Protein AF-X1VCY3-F1 (afdb_monomer)

Structure (mmCIF, N/CA/C/O backbone):
data_AF-X1VCY3-F1
#
_entry.id   AF-X1VCY3-F1
#
loop_
_atom_site.group_PDB
_atom_site.id
_atom_site.type_symbol
_atom_site.label_atom_id
_atom_site.label_alt_id
_atom_site.label_comp_id
_atom_site.label_asym_id
_atom_site.label_entity_id
_atom_site.label_seq_id
_atom_site.pdbx_PDB_ins_code
_atom_site.Cartn_x
_atom_site.Cartn_y
_atom_site.Cartn_z
_atom_site.occupancy
_atom_site.B_iso_or_equiv
_atom_site.auth_seq_id
_atom_site.auth_comp_id
_atom_site.auth_asym_id
_atom_site.auth_atom_id
_atom_site.pdbx_PDB_model_num
ATOM 1 N N . GLU A 1 1 ? -27.410 -11.759 12.816 1.00 38.94 1 GLU A N 1
ATOM 2 C CA . GLU A 1 1 ? -26.358 -10.742 13.054 1.00 38.94 1 GLU A CA 1
ATOM 3 C C . GLU A 1 1 ? -26.850 -9.292 13.027 1.00 38.94 1 GLU A C 1
ATOM 5 O O . GLU A 1 1 ? -26.491 -8.565 13.941 1.00 38.94 1 GLU A O 1
ATOM 10 N N . ASN A 1 2 ? -27.723 -8.857 12.106 1.00 34.09 2 ASN A N 1
ATOM 11 C CA . ASN A 1 2 ? -28.183 -7.450 12.060 1.00 34.09 2 ASN A CA 1
ATOM 12 C C . ASN A 1 2 ? -28.951 -6.956 13.309 1.00 34.09 2 ASN A C 1
ATOM 14 O O . ASN A 1 2 ? -28.833 -5.790 13.670 1.00 34.09 2 ASN A O 1
ATOM 18 N N . ALA A 1 3 ? -29.671 -7.831 14.021 1.00 38.38 3 ALA A N 1
ATOM 19 C CA . ALA A 1 3 ? -30.377 -7.467 15.261 1.00 38.38 3 ALA A CA 1
ATOM 20 C C . ALA A 1 3 ? -29.447 -7.288 16.481 1.00 38.38 3 ALA A C 1
ATOM 22 O O . ALA A 1 3 ? -29.787 -6.585 17.429 1.00 38.38 3 ALA A O 1
ATOM 23 N N . LEU A 1 4 ? -28.254 -7.894 16.449 1.00 43.28 4 LEU A N 1
ATOM 24 C CA . LEU A 1 4 ? -27.256 -7.768 17.516 1.00 43.28 4 LEU A CA 1
ATOM 25 C C . LEU A 1 4 ? -26.573 -6.390 17.465 1.00 43.28 4 LEU A C 1
ATOM 27 O O . LEU A 1 4 ? -26.149 -5.873 18.492 1.00 43.28 4 LEU A O 1
ATOM 31 N N . PHE A 1 5 ? -26.553 -5.760 16.284 1.00 52.84 5 PHE A N 1
ATOM 32 C CA . PHE A 1 5 ? -26.040 -4.405 16.075 1.00 52.84 5 PHE A CA 1
ATOM 33 C C . PHE A 1 5 ? -27.114 -3.314 16.126 1.00 52.84 5 PHE A C 1
ATOM 35 O O . PHE A 1 5 ? -26.772 -2.167 16.386 1.00 52.84 5 PHE A O 1
ATOM 42 N N . SER A 1 6 ? -28.396 -3.631 15.904 1.00 54.81 6 SER A N 1
ATOM 43 C CA . SER A 1 6 ? -29.435 -2.595 15.841 1.00 54.81 6 SER A CA 1
ATOM 44 C C . SER A 1 6 ? -29.875 -2.060 17.204 1.00 54.81 6 SER A C 1
ATOM 46 O O . SER A 1 6 ? -30.436 -0.978 17.235 1.00 54.81 6 SER A O 1
ATOM 48 N N . ASN A 1 7 ? -29.662 -2.801 18.301 1.00 49.56 7 ASN A N 1
ATOM 49 C CA . ASN A 1 7 ? -29.983 -2.347 19.668 1.00 49.56 7 ASN A CA 1
ATOM 50 C C . ASN A 1 7 ? -29.127 -3.003 20.771 1.00 49.56 7 ASN A C 1
ATOM 52 O O . ASN A 1 7 ? -29.461 -2.885 21.946 1.00 49.56 7 ASN A O 1
ATOM 56 N N . MET A 1 8 ? -28.081 -3.763 20.412 1.00 51.78 8 MET A N 1
ATOM 57 C CA . MET A 1 8 ? -27.130 -4.439 21.317 1.00 51.78 8 MET A CA 1
ATOM 58 C C . MET A 1 8 ? -27.725 -5.187 22.532 1.00 51.78 8 MET A C 1
ATOM 60 O O . MET A 1 8 ? -26.991 -5.507 23.460 1.00 51.78 8 MET A O 1
ATOM 64 N N . ALA A 1 9 ? -29.040 -5.454 22.551 1.00 49.53 9 ALA A N 1
ATOM 65 C CA . ALA A 1 9 ? -29.817 -5.906 23.711 1.00 49.53 9 ALA A CA 1
ATOM 66 C C . ALA A 1 9 ? -29.405 -5.245 25.048 1.00 49.53 9 ALA A C 1
ATOM 68 O O . ALA A 1 9 ? -29.579 -5.837 26.115 1.00 49.53 9 ALA A O 1
ATOM 69 N N . ARG A 1 10 ? -28.837 -4.036 24.995 1.00 54.12 10 ARG A N 1
ATOM 70 C CA . ARG A 1 10 ? -28.288 -3.328 26.143 1.00 54.12 10 ARG A CA 1
ATOM 71 C C . ARG A 1 10 ? -28.984 -1.985 26.253 1.00 54.12 10 ARG A C 1
ATOM 73 O O . ARG A 1 10 ? -29.105 -1.290 25.249 1.00 54.12 10 ARG A O 1
ATOM 80 N N . PRO A 1 11 ? -29.465 -1.623 27.448 1.00 59.66 11 PRO A N 1
ATOM 81 C CA . PRO A 1 11 ? -29.908 -0.262 27.670 1.00 59.66 11 PRO A CA 1
ATOM 82 C C . PRO A 1 11 ? -28.707 0.677 27.475 1.00 59.66 11 PRO A C 1
ATOM 84 O O . PRO A 1 11 ? -27.659 0.454 28.072 1.00 59.66 11 PRO A O 1
ATOM 87 N N . ASP A 1 12 ? -28.855 1.724 26.661 1.00 61.62 12 ASP A N 1
ATOM 88 C CA . ASP A 1 12 ? -27.829 2.775 26.500 1.00 61.62 12 ASP A CA 1
ATOM 89 C C . ASP A 1 12 ? -27.624 3.589 27.796 1.00 61.62 12 ASP A C 1
ATOM 91 O O . ASP A 1 12 ? -26.634 4.300 27.980 1.00 61.62 12 ASP A O 1
ATOM 95 N N . GLY A 1 13 ? -28.554 3.456 28.740 1.00 70.88 13 GLY A N 1
ATOM 96 C CA . GLY A 1 13 ? -28.443 3.985 30.085 1.00 70.88 13 GLY A CA 1
ATOM 97 C C . GLY A 1 13 ? -29.520 3.431 31.002 1.00 70.88 13 GLY A C 1
ATOM 98 O O . GLY A 1 13 ? -30.553 2.925 30.558 1.00 70.88 13 GLY A O 1
ATOM 99 N N . VAL A 1 14 ? -29.259 3.517 32.300 1.00 76.19 14 VAL A N 1
ATOM 100 C CA . VAL A 1 14 ? -30.174 3.069 33.350 1.00 76.19 14 VAL A CA 1
ATOM 101 C C . VAL A 1 14 ? -30.753 4.289 34.049 1.00 76.19 14 VAL A C 1
ATOM 103 O O . VAL A 1 14 ? -30.035 5.246 34.344 1.00 76.19 14 VAL A O 1
ATOM 106 N N . LEU A 1 15 ? -32.059 4.246 34.304 1.00 79.06 15 LEU A N 1
ATOM 107 C CA . LEU A 1 15 ? -32.726 5.176 35.203 1.00 79.06 15 LEU A CA 1
ATOM 108 C C . LEU A 1 15 ? -32.724 4.577 36.604 1.00 79.06 15 LEU A C 1
ATOM 110 O O . LEU A 1 15 ? -33.308 3.519 36.826 1.00 79.06 15 LEU A O 1
ATOM 114 N N . GLU A 1 16 ? -32.054 5.252 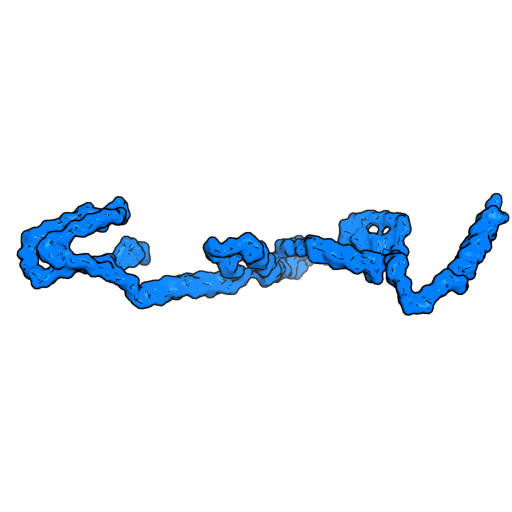37.526 1.00 79.94 16 GLU A N 1
ATOM 115 C CA . GLU A 1 16 ? -31.955 4.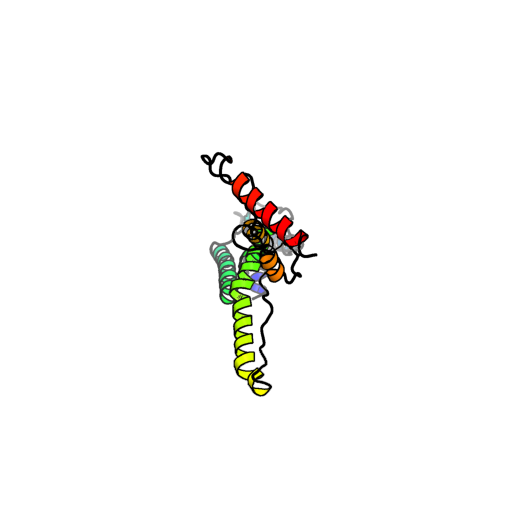854 38.927 1.00 79.94 16 GLU A CA 1
ATOM 116 C C . GLU A 1 16 ? -32.758 5.825 39.793 1.00 79.94 16 GLU A C 1
ATOM 118 O O . GLU A 1 16 ? -32.739 7.033 39.553 1.00 79.94 16 GLU A O 1
ATOM 123 N N . THR A 1 17 ? -33.471 5.299 40.784 1.00 82.12 17 THR A N 1
ATOM 124 C CA . THR A 1 17 ? -34.138 6.083 41.828 1.00 82.12 17 THR A CA 1
ATOM 125 C C . THR A 1 17 ? -33.939 5.396 43.171 1.00 82.12 17 THR A C 1
ATOM 127 O O . THR A 1 17 ? -33.919 4.166 43.242 1.00 82.12 17 THR A O 1
ATOM 130 N N . ASP A 1 18 ? -33.782 6.203 44.215 1.00 76.38 18 ASP A N 1
ATOM 131 C CA . ASP A 1 18 ? -33.620 5.749 45.594 1.00 76.38 18 ASP A CA 1
ATOM 132 C C . ASP A 1 18 ? -34.992 5.455 46.261 1.00 76.38 18 ASP A C 1
ATOM 134 O O . ASP A 1 18 ? -35.052 4.815 47.309 1.00 76.38 18 ASP A O 1
ATOM 138 N N . GLU A 1 19 ? -36.108 5.881 45.646 1.00 77.50 19 GLU A N 1
ATOM 139 C CA . GLU A 1 19 ? -37.482 5.689 46.141 1.00 77.50 19 GLU A CA 1
ATOM 140 C C . GLU A 1 19 ? -38.217 4.545 45.417 1.00 77.50 19 GLU A C 1
ATOM 142 O O . GLU A 1 19 ? -38.082 4.359 44.205 1.00 77.50 19 GLU A O 1
ATOM 147 N N . SER A 1 20 ? -39.064 3.787 46.132 1.00 73.62 20 SER A N 1
ATOM 148 C CA . SER A 1 20 ? -39.874 2.742 45.491 1.00 73.62 20 SER A CA 1
ATOM 149 C C . SER A 1 20 ? -41.002 3.360 44.661 1.00 73.62 20 SER A C 1
ATOM 151 O O . SER A 1 20 ? -41.928 3.967 45.202 1.00 73.62 20 SER A O 1
ATOM 153 N N . LEU A 1 21 ? -40.961 3.159 43.348 1.00 76.88 21 LEU A N 1
ATOM 154 C CA . LEU A 1 21 ? -42.055 3.524 42.450 1.00 76.88 21 LEU A CA 1
ATOM 155 C C . LEU A 1 21 ? -43.200 2.513 42.570 1.00 76.88 21 LEU A C 1
ATOM 157 O O . LEU A 1 21 ? -42.983 1.306 42.476 1.00 76.88 21 LEU A O 1
ATOM 161 N N . GLY A 1 22 ? -44.434 3.001 42.706 1.00 81.12 22 GLY A N 1
ATOM 162 C CA . GLY A 1 22 ? -45.619 2.154 42.557 1.00 81.12 22 GLY A CA 1
ATOM 163 C C . GLY A 1 22 ? -45.801 1.681 41.107 1.00 81.12 22 GLY A C 1
ATOM 164 O O . GLY A 1 22 ? -45.387 2.359 40.164 1.00 81.12 22 GLY A O 1
ATOM 165 N N . ASP A 1 23 ? -46.485 0.552 40.902 1.00 79.88 23 ASP A N 1
ATOM 166 C CA . ASP A 1 23 ? -46.678 -0.064 39.573 1.00 79.88 23 ASP A CA 1
ATOM 167 C C . ASP A 1 23 ? -47.283 0.881 38.520 1.00 79.88 23 ASP A C 1
ATOM 169 O O . ASP A 1 23 ? -46.978 0.793 37.324 1.00 79.88 23 ASP A O 1
ATOM 173 N N . VAL A 1 24 ? -48.156 1.793 38.953 1.00 82.81 24 VAL A N 1
ATOM 174 C CA . VAL A 1 24 ? -48.804 2.784 38.081 1.00 82.81 24 VAL A CA 1
ATOM 175 C C . VAL A 1 24 ? -47.796 3.834 37.608 1.00 82.81 24 VAL A C 1
ATOM 177 O O . VAL A 1 24 ? -47.747 4.154 36.419 1.00 82.81 24 VAL A O 1
ATOM 180 N N . GLU A 1 25 ? -46.954 4.329 38.516 1.00 80.38 25 GLU A N 1
ATOM 181 C CA . GLU A 1 25 ? -45.934 5.336 38.217 1.00 80.38 25 GLU A CA 1
ATOM 182 C C . GLU A 1 25 ? -44.829 4.752 37.335 1.00 80.38 25 GLU A C 1
ATOM 184 O O . GLU A 1 25 ? -44.461 5.361 36.331 1.00 80.38 25 GLU A O 1
ATOM 189 N N . PHE A 1 26 ? -44.386 3.524 37.619 1.00 81.69 26 PHE A N 1
ATOM 190 C CA . PHE A 1 26 ? -43.402 2.822 36.795 1.00 81.69 26 PHE A CA 1
ATOM 191 C C . PHE A 1 26 ? -43.878 2.647 35.345 1.00 81.69 26 PHE A C 1
ATOM 193 O O . PHE A 1 26 ? -43.145 2.930 34.392 1.00 81.69 26 PHE A O 1
ATOM 200 N N . LYS A 1 27 ? -45.136 2.224 35.147 1.00 84.19 27 LYS A N 1
ATOM 201 C CA . LYS A 1 27 ? -45.718 2.070 33.803 1.00 84.19 27 LYS A CA 1
ATOM 202 C C . LYS A 1 27 ? -45.865 3.405 33.073 1.00 84.19 27 LYS A C 1
ATOM 204 O O . LYS A 1 27 ? -45.706 3.421 31.849 1.00 84.19 27 LYS A O 1
ATOM 209 N N . ARG A 1 28 ? -46.159 4.500 33.786 1.00 83.12 28 ARG A N 1
ATOM 210 C CA . ARG A 1 28 ? -46.215 5.854 33.212 1.00 83.12 28 ARG A CA 1
ATOM 211 C C . ARG A 1 28 ? -44.835 6.293 32.730 1.00 83.12 28 ARG A C 1
ATOM 213 O O . ARG A 1 28 ? -44.680 6.560 31.540 1.00 83.12 28 ARG A O 1
ATOM 220 N N . VAL A 1 29 ? -43.835 6.245 33.610 1.00 82.38 29 VAL A N 1
ATOM 221 C CA . VAL A 1 29 ? -42.452 6.648 33.305 1.00 82.38 29 VAL A CA 1
ATOM 222 C C . VAL A 1 29 ? -41.885 5.824 32.150 1.00 82.38 29 VAL A C 1
ATOM 224 O O . VAL A 1 29 ? -41.346 6.381 31.199 1.00 82.38 29 VAL A O 1
ATOM 227 N N . LYS A 1 30 ? -42.082 4.499 32.149 1.00 82.88 30 LYS A N 1
ATOM 228 C CA . LYS A 1 30 ? -41.637 3.629 31.048 1.00 82.88 30 LYS A CA 1
ATOM 229 C C . LYS A 1 30 ? -42.288 3.990 29.708 1.00 82.88 30 LYS A C 1
ATOM 231 O O . LYS A 1 30 ? -41.634 3.927 28.666 1.00 82.88 30 LYS A O 1
ATOM 236 N N . ARG A 1 31 ? -43.578 4.340 29.711 1.00 83.38 31 ARG A N 1
ATOM 237 C CA . ARG A 1 31 ? -44.313 4.720 28.496 1.00 83.38 31 ARG A CA 1
ATOM 238 C C . ARG A 1 31 ? -43.823 6.056 27.951 1.00 83.38 31 ARG A C 1
ATOM 240 O O . ARG A 1 31 ? -43.521 6.133 26.764 1.00 83.38 31 ARG A O 1
ATOM 247 N N . GLU A 1 32 ? -43.714 7.063 28.812 1.00 81.12 32 GLU A N 1
ATOM 248 C CA . GLU A 1 32 ? -43.197 8.388 28.458 1.00 81.12 32 GLU A CA 1
ATOM 249 C C . GLU A 1 32 ? -41.758 8.285 27.937 1.00 81.12 32 GLU A C 1
ATOM 251 O O . GLU A 1 32 ? -41.445 8.811 26.868 1.00 81.12 32 GLU A O 1
ATOM 256 N N . TRP A 1 33 ? -40.911 7.501 28.610 1.00 79.25 33 TRP A N 1
ATOM 257 C CA . TRP A 1 33 ? -39.530 7.266 28.197 1.00 79.25 33 TRP A CA 1
ATOM 258 C C . TRP A 1 33 ? -39.435 6.637 26.805 1.00 79.25 33 TRP A C 1
ATOM 260 O O . TRP A 1 33 ? -38.756 7.162 25.924 1.00 79.25 33 TRP A O 1
ATOM 270 N N . ASN A 1 34 ? -40.171 5.552 26.554 1.00 78.88 34 ASN A N 1
ATOM 271 C CA . ASN A 1 34 ? -40.171 4.897 25.245 1.00 78.88 34 ASN A CA 1
ATOM 272 C C . ASN A 1 34 ? -40.770 5.786 24.147 1.00 78.88 34 ASN A C 1
ATOM 274 O O . ASN A 1 34 ? -40.302 5.763 23.008 1.00 78.88 34 ASN A O 1
ATOM 278 N N . GLN A 1 35 ? -41.782 6.595 24.472 1.00 78.31 35 GLN A N 1
ATOM 279 C CA . GLN A 1 35 ? -42.389 7.519 23.520 1.00 78.31 35 GLN A CA 1
ATOM 280 C C . GLN A 1 35 ? -41.427 8.644 23.134 1.00 78.31 35 GLN A C 1
ATOM 282 O O . GLN A 1 35 ? -41.405 9.041 21.966 1.00 78.31 35 GLN A O 1
ATOM 287 N N . VAL A 1 36 ? -40.636 9.167 24.071 1.00 72.12 36 VAL A N 1
ATOM 288 C CA . VAL A 1 36 ? -39.731 10.293 23.810 1.00 72.12 36 VAL A CA 1
ATOM 289 C C . VAL A 1 36 ? -38.377 9.827 23.270 1.00 72.12 36 VAL A C 1
ATOM 291 O O . VAL A 1 36 ? -37.903 10.431 22.310 1.00 72.12 36 VAL A O 1
ATOM 294 N N . TYR A 1 37 ? -37.810 8.738 23.798 1.00 69.69 37 TYR A N 1
ATOM 295 C CA . TYR A 1 37 ? -36.424 8.310 23.544 1.00 69.69 37 TYR A CA 1
ATOM 296 C C . TYR A 1 37 ? -36.286 6.967 22.818 1.00 69.69 37 TYR A C 1
ATOM 298 O O . TYR A 1 37 ? -35.208 6.647 22.334 1.00 69.69 37 TYR A O 1
ATOM 306 N N . GLY A 1 38 ? -37.354 6.179 22.676 1.00 66.44 38 GLY A N 1
ATOM 307 C CA . GLY A 1 38 ? -37.267 4.819 22.128 1.00 66.44 38 GLY A CA 1
ATOM 308 C C . GLY A 1 38 ? -37.054 4.717 20.613 1.00 66.44 38 GLY A C 1
ATOM 309 O O . GLY A 1 38 ? -37.152 3.620 20.071 1.00 66.44 38 GLY A O 1
ATOM 310 N N . HIS A 1 39 ? -36.862 5.823 19.886 1.00 65.56 39 HIS A N 1
ATOM 311 C CA . HIS A 1 39 ? -36.699 5.819 18.426 1.00 65.56 39 HIS A CA 1
ATOM 312 C C . HIS A 1 39 ? -35.471 6.628 18.008 1.00 65.56 39 HIS A C 1
ATOM 314 O O . HIS A 1 39 ? -35.319 7.775 18.421 1.00 65.56 39 HIS A O 1
ATOM 320 N N . VAL A 1 40 ? -34.682 6.079 17.076 1.00 58.91 40 VAL A N 1
ATOM 321 C CA . VAL A 1 40 ? -33.467 6.698 16.503 1.00 58.91 40 VAL A CA 1
ATOM 322 C C . VAL A 1 40 ? -33.725 8.120 15.976 1.00 58.91 40 VAL A C 1
ATOM 324 O O . VAL A 1 40 ? -32.889 9.005 16.128 1.00 58.91 40 VAL A O 1
ATOM 327 N N . LYS A 1 41 ? -34.928 8.389 15.442 1.00 59.06 41 LYS A N 1
ATOM 328 C CA . LYS A 1 41 ? -35.352 9.724 14.970 1.00 59.06 41 LYS A CA 1
ATOM 329 C C . LYS A 1 41 ? -35.545 10.776 16.079 1.00 59.06 41 LYS A C 1
ATOM 331 O O . LYS A 1 41 ? -35.784 11.933 15.756 1.00 59.06 41 LYS A O 1
ATOM 336 N N . LYS A 1 42 ? -35.507 10.402 17.362 1.00 58.97 42 LYS A N 1
ATOM 337 C CA . LYS A 1 42 ? -35.729 11.303 18.512 1.00 58.97 42 LYS A CA 1
ATOM 338 C C . LYS A 1 42 ? -34.467 11.526 19.359 1.00 58.97 42 LYS A C 1
ATOM 340 O O . LYS A 1 42 ? -34.573 12.025 20.477 1.00 58.97 42 LYS A O 1
ATOM 345 N N . SER A 1 43 ? -33.296 11.173 18.827 1.00 56.78 43 SER A N 1
ATOM 346 C CA . SER A 1 43 ? -32.002 11.435 19.466 1.00 56.78 43 SER A CA 1
ATOM 347 C C . SER A 1 43 ? -31.767 12.944 19.659 1.00 56.78 43 SER A C 1
ATOM 349 O O . SER A 1 43 ? -32.134 13.738 18.794 1.00 56.78 43 SER A O 1
ATOM 351 N N . GLY A 1 44 ? -31.186 13.340 20.800 1.00 58.84 44 GLY A N 1
ATOM 352 C CA . GLY A 1 44 ? -30.846 14.737 21.120 1.00 58.84 44 GLY A CA 1
ATOM 353 C C . GLY A 1 44 ? -31.887 15.537 21.919 1.00 58.84 44 GLY A C 1
ATOM 354 O O . GLY A 1 44 ? -31.729 16.744 22.074 1.00 58.84 44 GLY A O 1
ATOM 355 N N . LYS A 1 45 ? -32.950 14.906 22.437 1.00 65.31 45 LYS A N 1
ATOM 356 C CA . LYS A 1 45 ? -33.916 15.570 23.334 1.00 65.31 45 LYS A CA 1
ATOM 357 C C . LYS A 1 45 ? -33.416 15.598 24.781 1.00 65.31 45 LYS A C 1
ATOM 359 O O . LYS A 1 45 ? -32.884 14.602 25.264 1.00 65.31 45 LYS A O 1
ATOM 364 N N . THR A 1 46 ? -33.631 16.711 25.481 1.00 61.81 46 THR A N 1
ATOM 365 C CA . THR A 1 46 ? -33.281 16.856 26.903 1.00 61.81 46 THR A CA 1
ATOM 366 C C . THR A 1 46 ? -34.196 16.003 27.782 1.00 61.81 46 THR A C 1
ATOM 368 O O . THR A 1 46 ? -35.414 16.186 27.768 1.00 61.81 46 THR A O 1
ATOM 371 N N . ALA A 1 47 ? -33.605 15.099 28.567 1.00 68.06 47 ALA A N 1
ATOM 372 C CA . ALA A 1 47 ? -34.318 14.267 29.530 1.00 68.06 47 ALA A CA 1
ATOM 373 C C . ALA A 1 47 ? -34.770 15.070 30.752 1.00 68.06 47 ALA A C 1
ATOM 375 O O . ALA A 1 47 ? -33.944 15.537 31.532 1.00 68.06 47 ALA A O 1
ATOM 376 N N . LEU A 1 48 ? -36.088 15.204 30.923 1.00 68.19 48 LEU A N 1
ATOM 377 C CA . LEU A 1 48 ? -36.695 15.652 32.173 1.00 68.19 48 LEU A CA 1
ATOM 378 C C . LEU A 1 48 ? -36.976 14.423 33.042 1.00 68.19 48 LEU A C 1
ATOM 380 O O . LEU A 1 48 ? -37.663 13.501 32.603 1.00 68.19 48 LEU A O 1
ATOM 384 N N . LEU A 1 49 ? -36.418 14.409 34.249 1.00 77.31 49 LEU A N 1
ATOM 385 C CA . LEU A 1 49 ? -36.519 13.301 35.193 1.00 77.31 49 LEU A CA 1
ATOM 386 C C . LEU A 1 49 ? -37.244 13.781 36.455 1.00 77.31 49 LEU A C 1
ATOM 388 O O . LEU A 1 49 ? -36.828 14.753 37.082 1.00 77.31 49 LEU A O 1
ATOM 392 N N . GLU A 1 50 ? -38.343 13.117 36.811 1.00 72.94 50 GLU A N 1
ATOM 393 C CA . GLU A 1 50 ? -39.144 13.427 38.003 1.00 72.94 50 GLU A CA 1
ATOM 394 C C . GLU A 1 50 ? -38.711 12.567 39.207 1.00 72.94 50 GLU A C 1
ATOM 396 O O . GLU A 1 50 ? -38.095 11.515 39.035 1.00 72.94 50 GLU A O 1
ATOM 401 N N . LYS A 1 51 ? -39.041 12.999 40.435 1.00 70.31 51 LYS A N 1
ATOM 402 C CA . LYS A 1 51 ? -38.837 12.236 41.690 1.00 70.31 51 LYS A CA 1
ATOM 403 C C . LYS A 1 51 ? -37.425 11.648 41.886 1.00 70.31 51 LYS A C 1
ATOM 405 O O . LYS A 1 51 ? -37.261 10.475 42.204 1.00 70.31 51 LYS A O 1
ATOM 410 N N . GLY A 1 52 ? -36.386 12.451 41.659 1.00 74.88 52 GLY A N 1
ATOM 411 C CA . GLY A 1 52 ? -35.005 12.037 41.943 1.00 74.88 52 GLY A CA 1
ATOM 412 C C . GLY A 1 52 ? -34.433 10.972 41.000 1.00 74.88 52 GLY A C 1
ATOM 413 O O . GLY A 1 52 ? -33.350 10.458 41.272 1.00 74.88 52 GLY A O 1
ATOM 414 N N . LEU A 1 53 ? -35.112 10.668 39.886 1.00 80.75 53 LEU A N 1
ATOM 415 C CA . LEU A 1 53 ? -34.581 9.788 38.846 1.00 80.75 53 LEU A CA 1
ATOM 416 C C . LEU A 1 53 ? -33.269 10.356 38.284 1.00 80.75 53 LEU A C 1
ATOM 418 O O . LEU A 1 53 ? -33.201 11.511 37.861 1.00 80.75 53 LEU A O 1
ATOM 422 N N . LYS A 1 54 ? -32.225 9.526 38.247 1.00 79.50 54 LYS A N 1
ATOM 423 C CA . LYS A 1 54 ? -30.913 9.854 37.676 1.00 79.50 54 LYS A CA 1
ATOM 424 C C . LYS A 1 54 ? -30.658 8.968 36.464 1.00 79.50 54 LYS A C 1
ATOM 426 O O . LYS A 1 54 ? -30.769 7.747 36.548 1.00 79.50 54 LYS A O 1
ATOM 431 N N . TYR A 1 55 ? -30.297 9.579 35.339 1.00 77.62 55 TYR A N 1
ATOM 432 C CA . TYR A 1 55 ? -29.858 8.849 34.152 1.00 77.62 55 TYR A CA 1
ATOM 433 C C . TYR A 1 55 ? -28.358 8.571 34.243 1.00 77.62 55 TYR A C 1
ATOM 435 O O . TYR A 1 55 ? -27.548 9.499 34.225 1.00 77.62 55 TYR A O 1
ATOM 443 N N . LYS A 1 56 ? -27.986 7.293 34.324 1.00 75.00 56 LYS A N 1
ATOM 444 C CA . LYS A 1 56 ? -26.597 6.845 34.215 1.00 75.00 56 LYS A CA 1
ATOM 445 C C . LYS A 1 56 ? -26.370 6.285 32.809 1.00 75.00 56 LYS A C 1
ATOM 447 O O . LYS A 1 56 ? -26.913 5.217 32.511 1.00 75.00 56 LYS A O 1
ATOM 452 N N . PRO A 1 57 ? -25.600 6.965 31.938 1.00 69.56 57 PRO A N 1
ATOM 453 C CA . PRO A 1 57 ? -25.238 6.397 30.646 1.00 69.56 57 PRO A CA 1
ATOM 454 C C . PRO A 1 57 ? -24.370 5.158 30.873 1.00 69.56 57 PRO A C 1
ATOM 456 O O . PRO A 1 57 ? -23.430 5.187 31.672 1.00 69.56 57 PRO A O 1
ATOM 459 N N . ILE A 1 58 ? -24.673 4.067 30.175 1.00 70.06 58 ILE A N 1
ATOM 460 C CA . ILE A 1 58 ? -23.798 2.899 30.169 1.00 70.06 58 ILE A CA 1
ATOM 461 C C . ILE A 1 58 ? -22.677 3.207 29.179 1.00 70.06 58 ILE A C 1
ATOM 463 O O . ILE A 1 58 ? -22.893 3.279 27.972 1.00 70.06 58 ILE A O 1
ATOM 467 N N . ALA A 1 59 ? -21.474 3.449 29.700 1.00 68.38 59 ALA A N 1
ATOM 468 C CA . ALA A 1 59 ? -20.291 3.605 28.865 1.00 68.38 59 ALA A CA 1
ATOM 469 C C . ALA A 1 59 ? -20.014 2.306 28.089 1.00 68.38 59 ALA A C 1
ATOM 471 O O . ALA A 1 59 ? -20.298 1.211 28.584 1.00 68.38 59 ALA A O 1
ATOM 472 N N . LEU A 1 60 ? -19.423 2.437 26.895 1.00 67.12 60 LEU A N 1
ATOM 473 C CA . LEU A 1 60 ? -18.937 1.297 26.114 1.00 67.12 60 LEU A CA 1
ATOM 474 C C . LEU A 1 60 ? -18.107 0.377 27.009 1.00 67.12 60 LEU A C 1
ATOM 476 O O . LEU A 1 60 ? -17.144 0.802 27.654 1.00 67.12 60 LEU A O 1
ATOM 480 N N . SER A 1 61 ? -18.490 -0.895 27.048 1.00 72.88 61 SER A N 1
ATOM 481 C CA . SER A 1 61 ? -17.763 -1.877 27.841 1.00 72.88 61 SER A CA 1
ATOM 482 C C . SER A 1 61 ? -16.363 -2.094 27.247 1.00 72.88 61 SER A C 1
ATOM 484 O O . SER A 1 61 ? -16.203 -2.054 26.022 1.00 72.88 61 SER A O 1
ATOM 486 N N . PRO A 1 62 ? -15.341 -2.413 28.063 1.00 74.44 62 PRO A N 1
ATOM 487 C CA . PRO A 1 62 ? -14.006 -2.750 27.560 1.00 74.44 62 PRO A CA 1
ATOM 488 C C . PRO A 1 62 ? -14.021 -3.826 26.459 1.00 74.44 62 PRO A C 1
ATOM 490 O O . PRO A 1 62 ? -13.249 -3.757 25.509 1.00 74.44 62 PRO A O 1
ATOM 493 N N . ARG A 1 63 ? -14.968 -4.773 26.525 1.00 74.75 63 ARG A N 1
ATOM 494 C CA . ARG A 1 63 ? -15.174 -5.817 25.510 1.00 74.75 63 ARG A CA 1
ATOM 495 C C . ARG A 1 63 ? -15.583 -5.263 24.139 1.00 74.75 63 ARG A C 1
ATOM 497 O O . ARG A 1 63 ? -15.149 -5.792 23.120 1.00 74.75 63 ARG A O 1
ATOM 504 N N . GLU A 1 64 ? -16.414 -4.226 24.095 1.00 72.94 64 GLU A N 1
ATOM 505 C CA . GLU A 1 64 ? -16.832 -3.587 22.837 1.00 72.94 64 GLU A CA 1
ATOM 506 C C . GLU A 1 64 ? -15.691 -2.788 22.211 1.00 72.94 64 GLU A C 1
ATOM 508 O O . GLU A 1 64 ? -15.508 -2.834 20.994 1.00 72.94 64 GLU A O 1
ATOM 513 N N . LEU A 1 65 ? -14.877 -2.126 23.037 1.00 78.88 65 LEU A N 1
ATOM 514 C CA . LEU A 1 65 ? -13.655 -1.469 22.575 1.00 78.88 65 LEU A CA 1
ATOM 515 C C . LEU A 1 65 ? -12.683 -2.488 21.966 1.00 78.88 65 LEU A C 1
ATOM 517 O O . LEU A 1 65 ? -12.174 -2.264 20.867 1.00 78.88 65 LEU A O 1
ATOM 521 N N . SER A 1 66 ? -12.497 -3.644 22.613 1.00 82.12 66 SER A N 1
ATOM 522 C CA . SER A 1 66 ? -11.699 -4.743 22.057 1.00 82.12 66 SER A CA 1
ATOM 523 C C . SER A 1 66 ? -12.283 -5.295 20.754 1.00 82.12 66 SER A C 1
ATOM 525 O O . SER A 1 66 ? -11.530 -5.610 19.838 1.00 82.12 66 SER A O 1
ATOM 527 N N . TYR A 1 67 ? -13.610 -5.377 20.624 1.00 83.75 67 TYR A N 1
ATOM 528 C CA . TYR A 1 67 ? -14.253 -5.818 19.383 1.00 83.75 67 TYR A CA 1
ATOM 529 C C . TYR A 1 67 ? -14.036 -4.828 18.227 1.00 83.75 67 TYR A C 1
ATOM 531 O O . TYR A 1 67 ? -13.723 -5.234 17.106 1.00 83.75 67 TYR A O 1
ATOM 539 N N . LEU A 1 68 ? -14.161 -3.524 18.492 1.00 83.25 68 LEU A N 1
ATOM 540 C CA . LEU A 1 68 ? -13.879 -2.479 17.505 1.00 83.25 68 LEU A CA 1
ATOM 541 C C . LEU A 1 68 ? -12.409 -2.480 17.076 1.00 83.25 68 LEU A C 1
ATOM 543 O O . LEU A 1 68 ? -12.126 -2.347 15.886 1.00 83.25 68 LEU A O 1
ATOM 547 N N . ALA A 1 69 ? -11.486 -2.664 18.023 1.00 86.19 69 ALA A N 1
ATOM 548 C CA . ALA A 1 69 ? -10.068 -2.836 17.721 1.00 86.19 69 ALA A CA 1
ATOM 549 C C . ALA A 1 69 ? -9.825 -4.095 16.872 1.00 86.19 69 ALA A C 1
ATOM 551 O O . ALA A 1 69 ? -9.144 -4.019 15.853 1.00 86.19 69 ALA A O 1
ATOM 552 N N . GLY A 1 70 ? -10.466 -5.217 17.216 1.00 90.12 70 GLY A N 1
ATOM 553 C CA . GLY A 1 70 ? -10.390 -6.463 16.451 1.00 90.12 70 GLY A CA 1
ATOM 554 C C . GLY A 1 70 ? -10.839 -6.298 14.999 1.00 90.12 70 GLY A C 1
ATOM 555 O O . GLY A 1 70 ? -10.165 -6.772 14.094 1.00 90.12 70 GLY A O 1
ATOM 556 N N . ARG A 1 71 ? -11.908 -5.532 14.742 1.00 88.19 71 ARG A N 1
ATOM 557 C CA . ARG A 1 71 ? -12.351 -5.229 13.369 1.00 88.19 71 ARG A CA 1
ATOM 558 C C . ARG A 1 71 ? -11.313 -4.471 12.538 1.00 88.19 71 ARG A C 1
ATOM 560 O O . ARG A 1 71 ? -11.267 -4.674 11.326 1.00 88.19 71 ARG A O 1
ATOM 567 N N . LYS A 1 72 ? -10.504 -3.603 13.156 1.00 87.44 72 LYS A N 1
ATOM 568 C CA . LYS A 1 72 ? -9.407 -2.917 12.454 1.00 87.44 72 LYS A CA 1
ATOM 569 C C . LYS A 1 72 ? -8.319 -3.912 12.059 1.00 87.44 72 LYS A C 1
ATOM 571 O O . LYS A 1 72 ? -7.955 -3.952 10.892 1.00 87.44 72 LYS A O 1
ATOM 576 N N . VAL A 1 73 ? -7.917 -4.778 12.987 1.00 90.75 73 VAL A N 1
ATOM 577 C CA . VAL A 1 73 ? -6.927 -5.834 12.727 1.00 90.75 73 VAL A CA 1
ATOM 578 C C . VAL A 1 73 ? -7.409 -6.788 11.632 1.00 90.75 73 VAL A C 1
ATOM 580 O O . VAL A 1 73 ? -6.674 -7.065 10.695 1.00 90.75 73 VAL A O 1
ATOM 583 N N . THR A 1 74 ? -8.676 -7.213 11.655 1.00 92.12 74 THR A N 1
ATOM 584 C CA . THR A 1 74 ? -9.230 -8.065 10.587 1.00 92.12 74 THR A CA 1
ATOM 585 C C . THR A 1 74 ? -9.175 -7.385 9.215 1.00 92.12 74 THR A C 1
ATOM 587 O O . THR A 1 74 ? -8.888 -8.038 8.214 1.00 92.12 74 THR A O 1
ATOM 590 N N . LYS A 1 75 ? -9.429 -6.070 9.137 1.00 89.31 75 LYS A N 1
ATOM 591 C CA . LYS A 1 75 ? -9.272 -5.316 7.881 1.00 89.31 75 LYS A CA 1
ATOM 592 C C . LYS A 1 75 ? -7.816 -5.352 7.405 1.00 89.31 75 LYS A C 1
ATOM 594 O O . LYS A 1 75 ? -7.584 -5.567 6.220 1.00 89.31 75 LYS A O 1
ATOM 599 N N . GLU A 1 76 ? -6.861 -5.168 8.313 1.00 90.00 76 GLU A N 1
ATOM 600 C CA . GLU A 1 76 ? -5.424 -5.218 8.015 1.00 90.00 76 GLU A CA 1
ATOM 601 C C . GLU A 1 76 ? -4.989 -6.599 7.513 1.00 90.00 76 GLU A C 1
ATOM 603 O O . GLU A 1 76 ? -4.339 -6.694 6.474 1.00 90.00 76 GLU A O 1
ATOM 608 N N . GLU A 1 77 ? -5.411 -7.672 8.181 1.00 92.44 77 GLU A N 1
ATOM 609 C CA . GLU A 1 77 ? -5.130 -9.053 7.771 1.00 92.44 77 GLU A CA 1
ATOM 610 C C . GLU A 1 77 ? -5.669 -9.360 6.368 1.00 92.44 77 GLU A C 1
ATOM 612 O O . GLU A 1 77 ? -4.954 -9.931 5.543 1.00 92.44 77 GLU A O 1
ATOM 617 N N . ILE A 1 78 ? -6.902 -8.938 6.063 1.00 92.12 78 ILE A N 1
ATOM 618 C CA . ILE A 1 78 ? -7.496 -9.116 4.731 1.00 92.12 78 ILE A CA 1
ATOM 619 C C . ILE A 1 78 ? -6.702 -8.332 3.683 1.00 92.12 78 ILE A C 1
ATOM 621 O O . ILE A 1 78 ? -6.364 -8.886 2.638 1.00 92.12 78 ILE A O 1
ATOM 625 N N . CYS A 1 79 ? -6.380 -7.060 3.938 1.00 91.06 79 CYS A N 1
ATOM 626 C CA . CYS A 1 79 ? -5.578 -6.257 3.013 1.00 91.06 79 CYS A CA 1
ATOM 627 C C . CYS A 1 79 ? -4.221 -6.918 2.733 1.00 91.06 79 CYS A C 1
ATOM 629 O O . CYS A 1 79 ? -3.849 -7.074 1.569 1.00 91.06 79 CYS A O 1
ATOM 631 N N . ASN A 1 80 ? -3.544 -7.396 3.778 1.00 89.44 80 ASN A N 1
ATOM 632 C CA . ASN A 1 80 ? -2.260 -8.083 3.667 1.00 89.44 80 ASN A CA 1
ATOM 633 C C . ASN A 1 80 ? -2.363 -9.396 2.877 1.00 89.44 80 ASN A C 1
ATOM 635 O O . ASN A 1 80 ? -1.504 -9.668 2.041 1.00 89.44 80 ASN A O 1
ATOM 639 N N . ALA A 1 81 ? -3.430 -10.180 3.063 1.00 91.69 81 ALA A N 1
ATOM 640 C CA . ALA A 1 81 ? -3.651 -11.416 2.307 1.00 91.69 81 ALA A CA 1
ATOM 641 C C . ALA A 1 81 ? -3.766 -11.178 0.789 1.00 91.69 81 ALA A C 1
ATOM 643 O O . ALA A 1 81 ? -3.347 -12.015 -0.011 1.00 91.69 81 ALA A O 1
ATOM 644 N N . TYR A 1 82 ? -4.301 -10.023 0.382 1.00 89.81 82 TYR A N 1
ATOM 645 C CA . TYR A 1 82 ? -4.379 -9.618 -1.024 1.00 89.81 82 TYR A CA 1
ATOM 646 C C . TYR A 1 82 ? -3.179 -8.787 -1.499 1.00 89.81 82 TYR A C 1
ATOM 648 O O . TYR A 1 82 ? -3.167 -8.374 -2.659 1.00 89.81 82 TYR A O 1
ATOM 656 N N . GLY A 1 83 ? -2.183 -8.542 -0.639 1.00 88.50 83 GLY A N 1
ATOM 657 C CA . GLY A 1 83 ? -1.040 -7.678 -0.941 1.00 88.50 83 GLY A CA 1
ATOM 658 C C . GLY A 1 83 ? -1.439 -6.223 -1.197 1.00 88.50 83 GLY A C 1
ATOM 659 O O . GLY A 1 83 ? -0.765 -5.524 -1.948 1.00 88.50 83 GLY A O 1
ATOM 660 N N . GLN A 1 84 ? -2.568 -5.777 -0.646 1.00 88.00 84 GLN A N 1
ATOM 661 C CA . GLN A 1 84 ? -3.082 -4.427 -0.830 1.00 88.00 84 GLN A CA 1
ATOM 662 C C . GLN A 1 84 ? -2.599 -3.505 0.293 1.00 88.00 84 GLN A C 1
ATOM 664 O O . GLN A 1 84 ? -2.608 -3.881 1.464 1.00 88.00 84 GLN A O 1
ATOM 669 N N . SER A 1 85 ? -2.225 -2.274 -0.056 1.00 83.62 85 SER A N 1
ATOM 670 C CA . SER A 1 85 ? -1.748 -1.291 0.918 1.00 83.62 85 SER A CA 1
ATOM 671 C C . SER A 1 85 ? -2.893 -0.753 1.783 1.00 83.62 85 SER A C 1
ATOM 673 O O . SER A 1 85 ? -3.920 -0.301 1.271 1.00 83.62 85 SER A O 1
ATOM 675 N N . LEU A 1 86 ? -2.706 -0.756 3.107 1.00 84.44 86 LEU A N 1
ATOM 676 C CA . LEU A 1 86 ? -3.686 -0.229 4.064 1.00 84.44 86 LEU A CA 1
ATOM 677 C C . LEU A 1 86 ? -3.886 1.286 3.919 1.00 84.44 86 LEU A C 1
ATOM 679 O O . LEU A 1 86 ? -4.993 1.782 4.125 1.00 84.44 86 LEU A O 1
ATOM 683 N N . ALA A 1 87 ? -2.830 2.001 3.518 1.00 84.19 87 ALA A N 1
ATOM 684 C CA . ALA A 1 87 ? -2.824 3.455 3.374 1.00 84.19 87 ALA A CA 1
ATOM 685 C C . ALA A 1 87 ? -3.836 3.963 2.333 1.00 84.19 87 ALA A C 1
ATOM 687 O O . ALA A 1 87 ? -4.290 5.098 2.430 1.00 84.19 87 ALA A O 1
ATOM 688 N N . LEU A 1 88 ? -4.246 3.120 1.377 1.00 81.19 88 LEU A N 1
ATOM 689 C CA . LEU A 1 88 ? -5.279 3.469 0.397 1.00 81.19 88 LEU A CA 1
ATOM 690 C C . LEU A 1 88 ? -6.686 3.544 1.017 1.00 81.19 88 LEU A C 1
ATOM 692 O O . LEU A 1 88 ? -7.572 4.203 0.483 1.00 81.19 88 LEU A O 1
ATOM 696 N N . TYR A 1 89 ? -6.906 2.854 2.138 1.00 81.12 89 TYR A N 1
ATOM 697 C CA . TYR A 1 89 ? -8.208 2.766 2.804 1.00 81.12 89 TYR A CA 1
ATOM 698 C C . TYR A 1 89 ? -8.271 3.533 4.119 1.00 81.12 89 TYR A C 1
ATOM 700 O O . TYR A 1 89 ? -9.221 3.328 4.893 1.00 81.12 89 TYR A O 1
ATOM 708 N N . ASP A 1 90 ? -7.247 4.327 4.412 1.00 81.94 90 ASP A N 1
ATOM 709 C CA . ASP A 1 90 ? -7.260 5.217 5.556 1.00 81.94 90 ASP A CA 1
ATOM 710 C C . ASP A 1 90 ? -8.049 6.488 5.220 1.00 81.94 90 ASP A C 1
ATOM 712 O O . ASP A 1 90 ? -8.011 6.983 4.094 1.00 81.94 90 ASP A O 1
ATOM 716 N N . LYS A 1 91 ? -8.816 6.995 6.186 1.00 73.25 91 LYS A N 1
ATOM 717 C CA . LYS A 1 91 ? -9.690 8.161 5.974 1.00 73.25 91 LYS A CA 1
ATOM 718 C C . LYS A 1 91 ? -8.910 9.473 5.954 1.00 73.25 91 LYS A C 1
ATOM 720 O O . LYS A 1 91 ? -9.367 10.424 5.329 1.00 73.25 91 LYS A O 1
ATOM 725 N N . ASP A 1 92 ? -7.745 9.487 6.595 1.00 76.56 92 ASP A N 1
ATOM 726 C CA . ASP A 1 92 ? -6.896 10.668 6.758 1.00 76.56 92 ASP A CA 1
ATOM 727 C C . ASP A 1 92 ? -5.696 10.665 5.789 1.00 76.56 92 ASP A C 1
ATOM 729 O O . ASP A 1 92 ? -4.721 11.397 5.970 1.00 76.56 92 ASP A O 1
ATOM 733 N N . ALA A 1 93 ? -5.736 9.830 4.743 1.00 75.31 93 ALA A N 1
ATOM 734 C CA . ALA A 1 93 ? -4.641 9.720 3.791 1.00 75.31 93 ALA A CA 1
ATOM 735 C C . ALA A 1 93 ? -4.491 11.004 2.952 1.00 75.31 93 ALA A C 1
ATOM 737 O O . ALA A 1 93 ? -5.376 11.389 2.188 1.00 75.31 93 ALA A O 1
ATOM 738 N N . ASN A 1 94 ? -3.324 11.647 3.053 1.00 83.75 94 ASN A N 1
ATOM 739 C CA . ASN A 1 94 ? -2.916 12.711 2.136 1.00 83.75 94 ASN A CA 1
ATOM 740 C C . ASN A 1 94 ? -2.713 12.141 0.718 1.00 83.75 94 ASN A C 1
ATOM 742 O O . ASN A 1 94 ? -2.310 10.988 0.560 1.00 83.75 94 ASN A O 1
ATOM 746 N N . ARG A 1 95 ? -2.910 12.965 -0.318 1.00 82.12 95 ARG A N 1
ATOM 747 C CA . ARG A 1 95 ? -2.746 12.581 -1.728 1.00 82.12 95 ARG A CA 1
ATOM 748 C C . ARG A 1 95 ? -1.382 11.947 -2.008 1.00 82.12 95 ARG A C 1
ATOM 750 O O . ARG A 1 95 ? -1.331 10.878 -2.598 1.00 82.12 95 ARG A O 1
ATOM 757 N N . ALA A 1 96 ? -0.299 12.537 -1.500 1.00 83.19 96 ALA A N 1
ATOM 758 C CA . ALA A 1 96 ? 1.049 11.985 -1.668 1.00 83.19 96 ALA A CA 1
ATOM 759 C C . ALA A 1 96 ? 1.191 10.571 -1.068 1.00 83.19 96 ALA A C 1
ATOM 761 O O . ALA A 1 96 ? 1.854 9.709 -1.640 1.00 83.19 96 ALA A O 1
ATOM 762 N N . ASN A 1 97 ? 0.529 10.303 0.062 1.00 84.88 97 ASN A N 1
ATOM 763 C CA . ASN A 1 97 ? 0.543 8.979 0.685 1.00 84.88 97 ASN A CA 1
ATOM 764 C C . ASN A 1 97 ? -0.280 7.975 -0.130 1.00 84.88 97 ASN A C 1
ATOM 766 O O . ASN A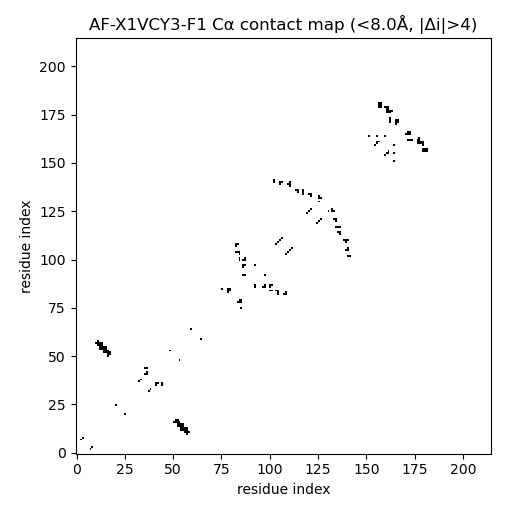 1 97 ? 0.133 6.826 -0.269 1.00 84.88 97 ASN A O 1
ATOM 770 N N . ALA A 1 98 ? -1.413 8.407 -0.689 1.00 85.44 98 ALA A N 1
ATOM 771 C CA . ALA A 1 98 ? -2.253 7.578 -1.549 1.00 85.44 98 ALA A CA 1
ATOM 772 C C . ALA A 1 98 ? -1.557 7.230 -2.878 1.00 85.44 98 ALA A C 1
ATOM 774 O O . ALA A 1 98 ? -1.602 6.076 -3.309 1.00 85.44 98 ALA A O 1
ATOM 775 N N . ASP A 1 99 ? -0.862 8.192 -3.489 1.00 86.00 99 ASP A N 1
ATOM 776 C CA . ASP A 1 99 ? -0.105 7.990 -4.728 1.00 86.00 99 ASP A CA 1
ATOM 777 C C . ASP A 1 99 ? 1.052 7.000 -4.496 1.00 86.00 99 ASP A C 1
ATOM 779 O O . ASP A 1 99 ? 1.183 6.008 -5.217 1.00 86.00 99 ASP A O 1
ATOM 783 N N . ASN A 1 100 ? 1.813 7.175 -3.409 1.00 86.88 100 ASN A N 1
ATOM 784 C CA . ASN A 1 100 ? 2.869 6.238 -3.009 1.00 86.88 100 ASN A CA 1
ATOM 785 C C . ASN A 1 100 ? 2.323 4.836 -2.690 1.00 86.88 100 ASN A C 1
ATOM 787 O O . ASN A 1 100 ? 2.911 3.830 -3.088 1.00 86.88 100 ASN A O 1
ATOM 791 N N . ALA A 1 101 ? 1.186 4.745 -1.995 1.00 89.38 101 ALA A N 1
ATOM 792 C CA . ALA A 1 101 ? 0.539 3.469 -1.695 1.00 89.38 101 ALA A CA 1
ATOM 793 C C . ALA A 1 101 ? 0.082 2.742 -2.968 1.00 89.38 101 ALA A C 1
ATOM 795 O O . ALA A 1 101 ? 0.235 1.524 -3.072 1.00 89.38 101 ALA A O 1
ATOM 796 N N . THR A 1 102 ? -0.433 3.492 -3.943 1.00 88.25 102 THR A N 1
ATOM 797 C CA . THR A 1 102 ? -0.838 2.969 -5.252 1.00 88.25 102 THR A CA 1
ATOM 798 C C . THR A 1 102 ? 0.370 2.461 -6.034 1.00 88.25 102 THR A C 1
ATOM 800 O O . THR A 1 102 ? 0.327 1.354 -6.568 1.00 88.25 102 THR A O 1
ATOM 803 N N . TYR A 1 103 ? 1.475 3.214 -6.036 1.00 89.62 103 TYR A N 1
ATOM 804 C CA . TYR A 1 103 ? 2.733 2.795 -6.656 1.00 89.62 103 TYR A CA 1
ATOM 805 C C . TYR A 1 103 ? 3.257 1.476 -6.067 1.00 89.62 103 TYR A C 1
ATOM 807 O O . TYR A 1 103 ? 3.548 0.540 -6.813 1.00 89.62 103 TYR A O 1
ATOM 815 N N . ILE A 1 104 ? 3.311 1.364 -4.734 1.00 88.50 104 ILE A N 1
ATOM 816 C CA . ILE A 1 104 ? 3.748 0.140 -4.041 1.00 88.50 104 ILE A CA 1
ATOM 817 C C . ILE A 1 104 ? 2.844 -1.040 -4.414 1.00 88.50 104 ILE A C 1
ATOM 819 O O . ILE A 1 104 ? 3.342 -2.110 -4.757 1.00 88.50 104 ILE A O 1
ATOM 823 N N . PHE A 1 105 ? 1.522 -0.846 -4.421 1.00 90.50 105 PHE A N 1
ATOM 824 C CA . PHE A 1 105 ? 0.571 -1.894 -4.793 1.00 90.50 105 PHE A CA 1
ATOM 825 C C . PHE A 1 105 ? 0.753 -2.377 -6.241 1.00 90.50 105 PHE A C 1
ATOM 827 O O . PHE A 1 105 ? 0.770 -3.583 -6.510 1.00 90.50 105 PHE A O 1
ATOM 834 N N . MET A 1 106 ? 0.927 -1.447 -7.182 1.00 91.06 106 MET A N 1
ATOM 835 C CA . MET A 1 106 ? 1.165 -1.775 -8.589 1.00 91.06 106 MET A CA 1
ATOM 836 C C . MET A 1 106 ? 2.481 -2.538 -8.775 1.00 91.06 106 MET A C 1
ATOM 838 O O . MET A 1 106 ? 2.517 -3.530 -9.508 1.00 91.06 106 MET A O 1
ATOM 842 N N . ARG A 1 107 ? 3.544 -2.110 -8.086 1.00 90.69 107 ARG A N 1
ATOM 843 C CA . ARG A 1 107 ? 4.878 -2.714 -8.168 1.00 90.69 107 ARG A CA 1
ATOM 844 C C . ARG A 1 107 ? 4.934 -4.103 -7.537 1.00 90.69 107 ARG A C 1
ATOM 846 O O . ARG A 1 107 ? 5.423 -5.029 -8.176 1.00 90.69 107 ARG A O 1
ATOM 853 N N . ASP A 1 108 ? 4.438 -4.252 -6.312 1.00 90.12 108 ASP A N 1
ATOM 854 C CA . ASP A 1 108 ? 4.669 -5.459 -5.508 1.00 90.12 108 ASP A CA 1
ATOM 855 C C . ASP A 1 108 ? 3.598 -6.534 -5.715 1.00 90.12 108 ASP A C 1
ATOM 857 O O . ASP A 1 108 ? 3.884 -7.722 -5.565 1.00 90.12 108 ASP A O 1
ATOM 861 N N . THR A 1 109 ? 2.380 -6.147 -6.107 1.00 91.81 109 THR A N 1
ATOM 862 C CA . THR A 1 109 ? 1.252 -7.084 -6.221 1.00 91.81 109 THR A CA 1
ATOM 863 C C . THR A 1 109 ? 0.791 -7.276 -7.660 1.00 91.81 109 THR A C 1
ATOM 865 O O . THR A 1 109 ? 0.622 -8.416 -8.102 1.00 91.81 109 THR A O 1
ATOM 868 N N . ILE A 1 110 ? 0.581 -6.194 -8.417 1.00 92.38 110 ILE A N 1
ATOM 869 C CA . ILE A 1 110 ? 0.015 -6.293 -9.774 1.00 92.38 110 ILE A CA 1
ATOM 870 C C . ILE A 1 110 ? 1.061 -6.778 -10.781 1.00 92.38 110 ILE A C 1
ATOM 872 O O . ILE A 1 110 ? 0.808 -7.749 -11.495 1.00 92.38 110 ILE A O 1
ATOM 876 N N . SER A 1 111 ? 2.243 -6.157 -10.813 1.00 93.12 111 SER A N 1
ATOM 877 C CA . SER A 1 111 ? 3.296 -6.500 -11.779 1.00 93.12 111 SER A CA 1
ATOM 878 C C . SER A 1 111 ? 3.699 -7.989 -11.731 1.00 93.12 111 SER A C 1
ATOM 880 O O . SER A 1 111 ? 3.669 -8.650 -12.775 1.00 93.12 111 SER A O 1
ATOM 882 N N . PRO A 1 112 ? 3.932 -8.611 -10.554 1.00 93.12 112 PRO A N 1
ATOM 883 C CA . PRO A 1 112 ? 4.228 -10.044 -10.491 1.00 93.12 112 PRO A CA 1
ATOM 884 C C . PRO A 1 112 ? 3.068 -10.932 -10.956 1.00 93.12 112 PRO A C 1
ATOM 886 O O . PRO A 1 112 ? 3.294 -12.008 -11.514 1.00 93.12 112 PRO A O 1
ATOM 889 N N . ARG A 1 113 ? 1.816 -10.502 -10.750 1.00 93.44 113 ARG A N 1
ATOM 890 C CA . ARG A 1 113 ? 0.629 -11.235 -11.216 1.00 93.44 113 ARG A CA 1
ATOM 891 C C . ARG A 1 113 ? 0.496 -11.194 -12.735 1.00 93.44 113 ARG A C 1
ATOM 893 O O . ARG A 1 113 ? 0.242 -12.246 -13.318 1.00 93.44 113 ARG A O 1
ATOM 900 N N . HIS A 1 114 ? 0.714 -10.037 -13.360 1.00 94.19 114 HIS A N 1
ATOM 901 C CA . HIS A 1 114 ? 0.774 -9.924 -14.820 1.00 94.19 114 HIS A CA 1
ATOM 902 C C . HIS A 1 114 ? 1.889 -10.796 -15.387 1.00 94.19 114 HIS A C 1
ATOM 904 O O . HIS A 1 114 ? 1.618 -11.641 -16.235 1.00 94.19 114 HIS A O 1
ATOM 910 N N . ARG A 1 115 ? 3.098 -10.724 -14.819 1.00 94.25 115 ARG A N 1
ATOM 911 C CA . ARG A 1 115 ? 4.220 -11.567 -15.249 1.00 94.25 115 ARG A CA 1
ATOM 912 C C . ARG A 1 115 ? 3.910 -13.062 -15.156 1.00 94.25 115 ARG A C 1
ATOM 914 O O . ARG A 1 115 ? 4.287 -13.837 -16.030 1.00 94.25 115 ARG A O 1
ATOM 921 N N . ARG A 1 116 ? 3.185 -13.491 -14.118 1.00 94.88 116 ARG A N 1
ATOM 922 C CA . ARG A 1 116 ? 2.736 -14.885 -13.985 1.00 94.88 116 ARG A CA 1
ATOM 923 C C . ARG A 1 116 ? 1.759 -15.288 -15.093 1.00 94.88 116 ARG A C 1
ATOM 925 O O . ARG A 1 116 ? 1.813 -16.423 -15.560 1.00 94.88 116 ARG A O 1
ATOM 932 N N . GLN A 1 117 ? 0.865 -14.386 -15.494 1.00 94.81 117 GLN A N 1
ATOM 933 C CA . GLN A 1 117 ? -0.073 -14.618 -16.595 1.00 94.81 117 GLN A CA 1
ATOM 934 C C . GLN A 1 117 ? 0.652 -14.659 -17.944 1.00 94.81 117 GLN A C 1
ATOM 936 O O . GLN A 1 117 ? 0.433 -15.602 -18.699 1.00 94.81 117 GLN A O 1
ATOM 941 N N . GLU A 1 118 ? 1.567 -13.720 -18.205 1.00 94.62 118 GLU A N 1
ATOM 942 C CA . GLU A 1 118 ? 2.429 -13.712 -19.401 1.00 94.62 118 GLU A CA 1
ATOM 943 C C . GLU A 1 118 ? 3.181 -15.025 -19.538 1.00 94.62 118 GLU A C 1
ATOM 945 O O . GLU A 1 118 ? 3.127 -15.666 -20.581 1.00 94.62 118 GLU A O 1
ATOM 950 N N . GLN A 1 119 ? 3.834 -15.472 -18.460 1.00 95.00 119 GLN A N 1
ATOM 951 C CA . GLN A 1 119 ? 4.568 -16.733 -18.452 1.00 95.00 119 GLN A CA 1
ATOM 952 C C . GLN A 1 119 ? 3.673 -17.906 -18.844 1.00 95.00 119 GLN A C 1
ATOM 954 O O . GLN A 1 119 ? 4.094 -18.743 -19.633 1.00 95.00 119 GLN A O 1
ATOM 959 N N . LYS A 1 120 ? 2.427 -17.961 -18.356 1.00 95.69 120 LYS A N 1
ATOM 960 C CA . LYS A 1 120 ? 1.497 -19.037 -18.723 1.00 95.69 120 LYS A CA 1
ATOM 961 C C . LYS A 1 120 ? 0.973 -18.934 -20.145 1.00 95.69 120 LYS A C 1
ATOM 963 O O . LYS A 1 120 ? 0.847 -19.966 -20.800 1.00 95.69 120 LYS A O 1
ATOM 968 N N . ILE A 1 121 ? 0.724 -17.729 -20.644 1.00 94.75 121 ILE A N 1
ATOM 969 C CA . ILE A 1 121 ? 0.342 -17.514 -22.043 1.00 94.75 121 ILE A CA 1
ATOM 970 C C . ILE A 1 121 ? 1.490 -17.939 -22.970 1.00 94.75 121 ILE A C 1
ATOM 972 O O . ILE A 1 121 ? 1.269 -18.716 -23.899 1.00 94.75 121 ILE A O 1
ATOM 976 N N . ASN A 1 122 ? 2.716 -17.511 -22.668 1.00 94.88 122 ASN A N 1
ATOM 977 C CA . ASN A 1 122 ? 3.915 -17.816 -23.447 1.00 94.88 122 ASN A CA 1
ATOM 978 C C . ASN A 1 122 ? 4.309 -19.301 -23.375 1.00 94.88 122 ASN A C 1
ATOM 980 O O . ASN A 1 122 ? 4.774 -19.850 -24.363 1.00 94.88 122 ASN A O 1
ATOM 984 N N . GLU A 1 123 ? 4.113 -19.966 -22.233 1.00 93.75 123 GLU A N 1
ATOM 985 C CA . GLU A 1 123 ? 4.446 -21.387 -22.054 1.00 93.75 123 GLU A CA 1
ATOM 986 C C . GLU A 1 123 ? 3.393 -22.319 -22.677 1.00 93.75 123 GLU A C 1
ATOM 988 O O . GLU A 1 123 ? 3.741 -23.330 -23.280 1.00 93.75 123 GLU A O 1
ATOM 993 N N . GLN A 1 124 ? 2.098 -22.018 -22.514 1.00 93.19 124 GLN A N 1
ATOM 994 C CA . GLN A 1 124 ? 1.028 -22.978 -22.824 1.00 93.19 124 GLN A CA 1
ATOM 995 C C . GLN A 1 124 ? 0.247 -22.667 -24.099 1.00 93.19 124 GLN A C 1
ATOM 997 O O . GLN A 1 124 ? -0.214 -23.599 -24.766 1.00 93.19 124 GLN A O 1
ATOM 1002 N N . LEU A 1 125 ? 0.031 -21.382 -24.396 1.00 92.75 125 LEU A N 1
ATOM 1003 C CA . LEU A 1 125 ? -0.874 -20.955 -25.460 1.00 92.75 125 LEU A CA 1
ATOM 1004 C C . LEU A 1 125 ? -0.115 -20.642 -26.748 1.00 92.75 125 LEU A C 1
ATOM 1006 O O . LEU A 1 125 ? -0.439 -21.221 -27.780 1.00 92.75 125 LEU A O 1
ATOM 1010 N N . LEU A 1 126 ? 0.893 -19.767 -26.693 1.00 93.56 126 LEU A N 1
ATOM 1011 C CA . LEU A 1 126 ? 1.591 -19.286 -27.893 1.00 93.56 126 LEU A CA 1
ATOM 1012 C C . LEU A 1 126 ? 2.278 -20.387 -28.715 1.00 93.56 126 LEU A C 1
ATOM 1014 O O . LEU A 1 126 ? 2.095 -20.375 -29.933 1.00 93.56 126 LEU A O 1
ATOM 1018 N N . PRO A 1 127 ? 2.935 -21.401 -28.112 1.00 93.75 127 PRO A N 1
ATOM 1019 C CA . PRO A 1 127 ? 3.571 -22.472 -28.879 1.00 93.75 127 PRO A CA 1
ATOM 1020 C C . PRO A 1 127 ? 2.584 -23.324 -29.691 1.00 93.75 127 PRO A C 1
ATOM 1022 O O . PRO A 1 127 ? 2.990 -24.039 -30.599 1.00 93.75 127 PRO A O 1
ATOM 1025 N N . ARG A 1 128 ? 1.277 -23.264 -29.388 1.00 93.50 128 ARG A N 1
ATOM 1026 C CA . ARG A 1 128 ? 0.241 -23.951 -30.180 1.00 93.50 128 ARG A CA 1
ATOM 1027 C C . ARG A 1 128 ? -0.110 -23.221 -31.478 1.00 93.50 128 ARG A C 1
ATOM 1029 O O . ARG A 1 128 ? -0.765 -23.819 -32.326 1.00 93.50 128 ARG A O 1
ATOM 1036 N N . TYR A 1 129 ? 0.268 -21.950 -31.606 1.00 92.38 129 TYR A N 1
ATOM 1037 C CA . TYR A 1 129 ? -0.011 -21.123 -32.779 1.00 92.38 129 TYR A CA 1
ATOM 1038 C C . TYR A 1 129 ? 1.262 -20.853 -33.584 1.00 92.38 129 TYR A C 1
ATOM 1040 O O . TYR A 1 129 ? 1.306 -21.196 -34.762 1.00 92.38 129 TYR A O 1
ATOM 1048 N N . ASP A 1 130 ? 2.282 -20.256 -32.960 1.00 92.62 130 ASP A N 1
ATOM 1049 C CA . ASP A 1 130 ? 3.567 -19.929 -33.588 1.00 92.62 130 ASP A CA 1
ATOM 1050 C C . ASP A 1 130 ? 4.631 -19.684 -32.500 1.00 92.62 130 ASP A C 1
ATOM 1052 O O . ASP A 1 130 ? 4.418 -18.906 -31.568 1.00 92.62 130 ASP A O 1
ATOM 1056 N N . GLU A 1 131 ? 5.789 -20.335 -32.626 1.00 86.94 131 GLU A N 1
ATOM 1057 C CA . GLU A 1 131 ? 6.920 -20.225 -31.691 1.00 86.94 131 GLU A CA 1
ATOM 1058 C C . GLU A 1 131 ? 7.595 -18.843 -31.703 1.00 86.94 131 GLU A C 1
ATOM 1060 O O . GLU A 1 131 ? 8.345 -18.511 -30.786 1.00 86.94 131 GLU A O 1
ATOM 1065 N N . ARG A 1 132 ? 7.343 -18.021 -32.727 1.00 91.75 132 AR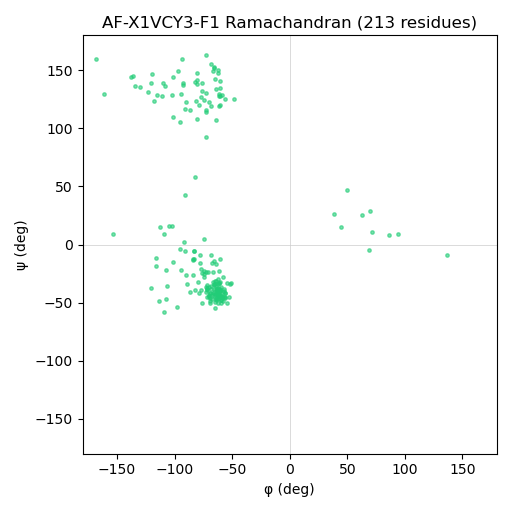G A N 1
ATOM 1066 C CA . ARG A 1 132 ? 7.899 -16.662 -32.847 1.00 91.75 132 ARG A CA 1
ATOM 1067 C C . ARG A 1 132 ? 7.088 -15.613 -32.095 1.00 91.75 132 ARG A C 1
ATOM 1069 O O . ARG A 1 132 ? 7.546 -14.479 -31.956 1.00 91.75 132 ARG A O 1
ATOM 1076 N N . LEU A 1 133 ? 5.876 -15.953 -31.658 1.00 91.38 133 LEU A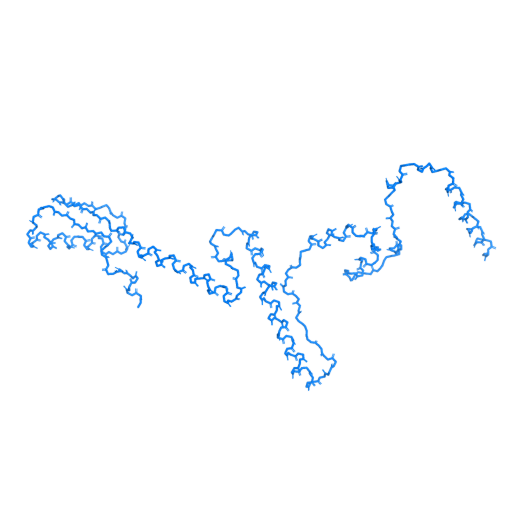 N 1
ATOM 1077 C CA . LEU A 1 133 ? 5.008 -15.024 -30.948 1.00 91.38 133 LEU A CA 1
ATOM 1078 C C . LEU A 1 133 ? 5.408 -14.937 -29.477 1.00 91.38 133 LEU A C 1
ATOM 1080 O O . LEU A 1 133 ? 5.645 -15.942 -28.811 1.00 91.38 133 LEU A O 1
ATOM 1084 N N . PHE A 1 134 ? 5.410 -13.714 -28.956 1.00 92.19 134 PHE A N 1
ATOM 1085 C CA . PHE A 1 134 ? 5.642 -13.432 -27.547 1.00 92.19 134 PHE A CA 1
ATOM 1086 C C . PHE A 1 134 ? 4.606 -12.430 -27.043 1.00 92.19 134 PHE A C 1
ATOM 1088 O O . PHE A 1 134 ? 4.306 -11.440 -27.711 1.00 92.19 134 PHE A O 1
ATOM 1095 N N . CYS A 1 135 ? 4.060 -12.689 -25.859 1.00 91.62 135 CYS A N 1
ATOM 1096 C CA . CYS A 1 135 ? 3.122 -11.810 -25.182 1.00 91.62 135 CYS A CA 1
ATOM 1097 C C . CYS A 1 135 ? 3.784 -11.213 -23.936 1.00 91.62 135 CYS A C 1
ATOM 1099 O O . CYS A 1 135 ? 4.293 -11.939 -23.079 1.00 91.62 135 CYS A O 1
ATOM 1101 N N . ALA A 1 136 ? 3.730 -9.889 -23.831 1.00 92.81 136 ALA A N 1
ATOM 1102 C CA . ALA A 1 136 ? 4.046 -9.144 -22.623 1.00 92.81 136 ALA A CA 1
ATOM 1103 C C . ALA A 1 136 ? 2.998 -8.054 -22.411 1.00 92.81 136 ALA A C 1
ATOM 1105 O O . ALA A 1 136 ? 2.497 -7.467 -23.374 1.00 92.81 136 ALA A O 1
ATOM 1106 N N . PHE A 1 137 ? 2.674 -7.786 -21.152 1.00 90.88 137 PHE A N 1
ATOM 1107 C CA . PHE A 1 137 ? 1.905 -6.623 -20.760 1.00 90.88 137 PHE A CA 1
ATOM 1108 C C . PHE A 1 137 ? 2.819 -5.406 -20.691 1.00 90.88 137 PHE A C 1
ATOM 1110 O O . PHE A 1 137 ? 3.995 -5.478 -20.328 1.00 90.88 137 PHE A O 1
ATOM 1117 N N . GLU A 1 138 ? 2.246 -4.253 -21.008 1.00 87.75 138 GLU A N 1
ATOM 1118 C CA . GLU A 1 138 ? 2.872 -2.981 -20.692 1.00 87.75 138 GLU A CA 1
ATOM 1119 C C . GLU A 1 138 ? 2.955 -2.812 -19.166 1.00 87.75 138 GLU A C 1
ATOM 1121 O O . GLU A 1 138 ? 2.054 -3.222 -18.423 1.00 87.75 138 GLU A O 1
ATOM 1126 N N . SER A 1 139 ? 4.049 -2.218 -18.682 1.00 85.81 139 SER A N 1
ATOM 1127 C CA . SER A 1 139 ? 4.221 -1.973 -17.251 1.00 85.81 139 SER A CA 1
ATOM 1128 C C . SER A 1 139 ? 3.119 -1.047 -16.739 1.00 85.81 139 SER A C 1
ATOM 1130 O O . SER A 1 139 ? 3.017 0.108 -17.138 1.00 85.81 139 SER A O 1
ATOM 1132 N N . CYS A 1 140 ? 2.321 -1.539 -15.794 1.00 83.50 140 CYS A N 1
ATOM 1133 C CA . CYS A 1 140 ? 1.296 -0.744 -15.124 1.00 83.50 140 CYS A CA 1
ATOM 1134 C C . CYS A 1 140 ? 1.861 0.185 -14.039 1.00 83.50 140 CYS A C 1
ATOM 1136 O O . CYS A 1 140 ? 1.112 0.970 -13.463 1.00 83.50 140 CYS A O 1
ATOM 1138 N N . VAL A 1 141 ? 3.148 0.053 -13.700 1.00 85.88 141 VAL A N 1
ATOM 1139 C CA . VAL A 1 141 ? 3.790 0.849 -12.651 1.00 85.88 141 VAL A CA 1
ATOM 1140 C C . VAL A 1 141 ? 4.113 2.231 -13.221 1.00 85.88 141 VAL A C 1
ATOM 1142 O O . VAL A 1 141 ? 4.885 2.304 -14.180 1.00 85.88 141 VAL A O 1
ATOM 1145 N N . PRO A 1 142 ? 3.568 3.322 -12.649 1.00 78.19 142 PRO A N 1
ATOM 1146 C CA . PRO A 1 142 ? 3.900 4.669 -13.078 1.00 78.19 142 PRO A CA 1
ATOM 1147 C C . PRO A 1 142 ? 5.392 4.898 -12.888 1.00 78.19 142 PRO A C 1
ATOM 1149 O O . PRO A 1 142 ? 5.915 4.791 -11.778 1.00 78.19 142 PRO A O 1
ATOM 1152 N N . GLU A 1 143 ? 6.085 5.189 -13.979 1.00 74.62 143 GLU A N 1
ATOM 1153 C CA . GLU A 1 143 ? 7.488 5.555 -13.903 1.00 74.62 143 GLU A CA 1
ATOM 1154 C C . GLU A 1 143 ? 7.626 6.989 -13.403 1.00 74.62 143 GLU A C 1
ATOM 1156 O O . GLU A 1 143 ? 6.898 7.889 -13.835 1.00 74.62 143 GLU A O 1
ATOM 1161 N N . ASP A 1 144 ? 8.601 7.209 -12.525 1.00 78.31 144 ASP A N 1
ATOM 1162 C CA . ASP A 1 144 ? 8.924 8.538 -12.032 1.00 78.31 144 ASP A CA 1
ATOM 1163 C C . ASP A 1 144 ? 9.623 9.346 -13.138 1.00 78.31 144 ASP A C 1
ATOM 1165 O O . ASP A 1 144 ? 10.836 9.260 -13.371 1.00 78.31 144 ASP A O 1
ATOM 1169 N N . LYS A 1 145 ? 8.808 10.083 -13.901 1.00 74.81 145 LYS A N 1
ATOM 1170 C CA . LYS A 1 145 ? 9.259 10.878 -15.048 1.00 74.81 145 LYS A CA 1
ATOM 1171 C C . LYS A 1 145 ? 10.249 11.957 -14.625 1.00 74.81 145 LYS A C 1
ATOM 1173 O O . LYS A 1 145 ? 11.156 12.259 -15.397 1.00 74.81 145 LYS A O 1
ATOM 1178 N N . GLU A 1 146 ? 10.098 12.512 -13.423 1.00 78.94 146 GLU A N 1
ATOM 1179 C CA . GLU A 1 146 ? 10.997 13.540 -12.896 1.00 78.94 146 GLU A CA 1
ATOM 1180 C C . GLU A 1 146 ? 12.370 12.953 -12.591 1.00 78.94 146 GLU A C 1
ATOM 1182 O O . GLU A 1 146 ? 13.384 13.502 -13.026 1.00 78.94 146 GLU A O 1
ATOM 1187 N N . PHE A 1 147 ? 12.409 11.793 -11.930 1.00 80.44 147 PHE A N 1
ATOM 1188 C CA . PHE A 1 147 ? 13.663 11.094 -11.670 1.00 80.44 147 PHE A CA 1
ATOM 1189 C C . PHE A 1 147 ? 14.386 10.730 -12.972 1.00 80.44 147 PHE A C 1
ATOM 1191 O O . PHE A 1 147 ? 15.565 11.048 -13.133 1.00 80.44 147 PHE A O 1
ATOM 1198 N N . LYS A 1 148 ? 13.674 10.146 -13.949 1.00 79.75 148 LYS A N 1
ATOM 1199 C CA . LYS A 1 148 ? 14.250 9.831 -15.269 1.00 79.75 148 LYS A CA 1
ATOM 1200 C C . LYS A 1 148 ? 14.751 11.076 -15.996 1.00 79.75 148 LYS A C 1
ATOM 1202 O O . LYS A 1 148 ? 15.809 11.041 -16.620 1.00 79.75 148 LYS A O 1
ATOM 1207 N N . HIS A 1 149 ? 14.011 12.180 -15.919 1.00 81.81 149 HIS A N 1
ATOM 1208 C CA . HIS A 1 149 ? 14.419 13.440 -16.528 1.00 81.81 149 HIS A CA 1
ATOM 1209 C C . HIS A 1 149 ? 15.686 14.007 -15.877 1.00 81.81 149 HIS A C 1
ATOM 1211 O O . HIS A 1 149 ? 16.598 14.424 -16.588 1.00 81.81 149 HIS A O 1
ATOM 1217 N N . LYS A 1 150 ? 15.776 13.960 -14.545 1.00 85.88 150 LYS A N 1
ATOM 1218 C CA . LYS A 1 150 ? 16.942 14.427 -13.792 1.00 85.88 150 LYS A CA 1
ATOM 1219 C C . LYS A 1 150 ? 18.190 13.598 -14.092 1.00 85.88 150 LYS A C 1
ATOM 1221 O O . LYS A 1 150 ? 19.217 14.172 -14.438 1.00 85.88 150 LYS A O 1
ATOM 1226 N N . VAL A 1 151 ? 18.087 12.267 -14.032 1.00 84.94 151 VAL A N 1
ATOM 1227 C CA . VAL A 1 151 ? 19.194 11.359 -14.388 1.00 84.94 151 VAL A CA 1
ATOM 1228 C C . VAL A 1 151 ? 19.667 11.636 -15.809 1.00 84.94 151 VAL A C 1
ATOM 1230 O O . VAL A 1 151 ? 20.868 11.704 -16.056 1.00 84.94 151 VAL A O 1
ATOM 1233 N N . ARG A 1 152 ? 18.733 11.864 -16.738 1.00 83.19 152 ARG A N 1
ATOM 1234 C CA . ARG A 1 152 ? 19.071 12.196 -18.120 1.00 83.19 152 ARG A CA 1
ATOM 1235 C C . ARG A 1 152 ? 19.839 13.510 -18.229 1.00 83.19 152 ARG A C 1
ATOM 1237 O O . ARG A 1 152 ? 20.888 13.520 -18.856 1.00 83.19 152 ARG A O 1
ATOM 1244 N N . ILE A 1 153 ? 19.358 14.590 -17.610 1.00 84.31 153 ILE A N 1
ATOM 1245 C CA . ILE A 1 153 ? 20.065 15.884 -17.610 1.00 84.31 153 ILE A CA 1
ATOM 1246 C C . ILE A 1 153 ? 21.475 15.741 -17.030 1.00 84.31 153 ILE A C 1
ATOM 1248 O O . ILE A 1 153 ? 22.411 16.342 -17.543 1.00 84.31 153 ILE A O 1
ATOM 1252 N N . GLU A 1 154 ? 21.637 14.954 -15.967 1.00 85.19 154 GLU A N 1
ATOM 1253 C CA . GLU A 1 154 ? 22.937 14.770 -15.324 1.00 85.19 154 GLU A CA 1
ATOM 1254 C C . GLU A 1 154 ? 23.892 13.875 -16.124 1.00 85.19 154 GLU A C 1
ATOM 1256 O O . GLU A 1 154 ? 25.105 14.040 -15.987 1.00 85.19 154 GLU A O 1
ATOM 1261 N N . SER A 1 155 ? 23.363 12.946 -16.927 1.00 83.00 155 SER A N 1
ATOM 1262 C CA . SER A 1 155 ? 24.147 11.952 -17.675 1.00 83.00 155 SER A CA 1
ATOM 1263 C C . SER A 1 155 ? 24.575 12.435 -19.060 1.00 83.00 155 SER A C 1
ATOM 1265 O O . SER A 1 155 ? 25.656 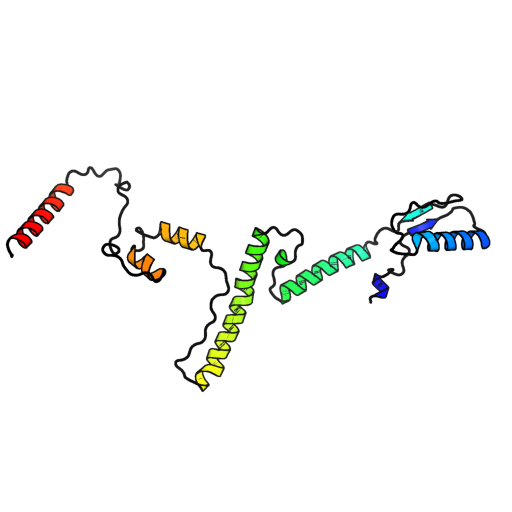12.060 -19.523 1.00 83.00 155 SER A O 1
ATOM 1267 N N . VAL A 1 156 ? 23.739 13.243 -19.719 1.00 81.94 156 VAL A N 1
ATOM 1268 C CA . VAL A 1 156 ? 24.032 13.818 -21.041 1.00 81.94 156 VAL A CA 1
ATOM 1269 C C . VAL A 1 156 ? 25.294 14.678 -20.958 1.00 81.94 156 VAL A C 1
ATOM 1271 O O . VAL A 1 156 ? 25.478 15.429 -20.002 1.00 81.94 156 VAL A O 1
ATOM 1274 N N . ASP A 1 157 ? 26.181 14.510 -21.939 1.00 73.56 157 ASP A N 1
ATOM 1275 C CA . ASP A 1 157 ? 27.486 15.177 -22.079 1.00 73.56 157 ASP A CA 1
ATOM 1276 C C . ASP A 1 157 ? 28.553 14.772 -21.039 1.00 73.56 157 ASP A C 1
ATOM 1278 O O . ASP A 1 157 ? 29.714 15.157 -21.168 1.00 73.56 157 ASP A O 1
ATOM 1282 N N . LYS A 1 158 ? 28.209 13.932 -20.048 1.00 78.12 158 LYS A N 1
ATOM 1283 C CA . LYS A 1 158 ? 29.170 13.369 -19.075 1.00 78.12 158 LYS A CA 1
ATOM 1284 C C . LYS A 1 158 ? 29.466 11.890 -19.291 1.00 78.12 158 LYS A C 1
ATOM 1286 O O . LYS A 1 158 ? 30.620 11.483 -19.215 1.00 78.12 158 LYS A O 1
ATOM 1291 N N . ILE A 1 159 ? 28.419 11.087 -19.478 1.00 78.69 159 ILE A N 1
ATOM 1292 C CA . ILE A 1 159 ? 28.505 9.620 -19.593 1.00 78.69 159 ILE A CA 1
ATOM 1293 C C . ILE A 1 159 ? 27.955 9.153 -20.942 1.00 78.69 159 ILE A C 1
ATOM 1295 O O . ILE A 1 159 ? 28.502 8.225 -21.528 1.00 78.69 159 ILE A O 1
ATOM 1299 N N . ILE A 1 160 ? 26.888 9.792 -21.428 1.00 83.44 160 ILE A N 1
ATOM 1300 C CA . ILE A 1 160 ? 26.214 9.436 -22.682 1.00 83.44 160 ILE A CA 1
ATOM 1301 C C . ILE A 1 160 ? 26.247 10.608 -23.659 1.00 83.44 160 ILE A C 1
ATOM 1303 O O . ILE A 1 160 ? 26.178 11.772 -23.246 1.00 83.44 160 ILE A O 1
ATOM 1307 N N . THR A 1 161 ? 26.333 10.302 -24.954 1.00 85.00 161 THR A N 1
ATOM 1308 C CA . THR A 1 161 ? 26.247 11.326 -25.998 1.00 85.00 161 THR A CA 1
ATOM 1309 C C . THR A 1 161 ? 24.812 11.835 -26.131 1.00 85.00 161 THR A C 1
ATOM 1311 O O . THR A 1 161 ? 23.841 11.225 -25.661 1.00 85.00 161 THR A O 1
ATOM 1314 N N . ARG A 1 162 ? 24.647 12.991 -26.776 1.00 81.81 162 ARG A N 1
ATOM 1315 C CA . ARG A 1 162 ? 23.325 13.580 -26.983 1.00 81.81 162 ARG A CA 1
ATOM 1316 C C . ARG A 1 162 ? 22.467 12.730 -27.921 1.00 81.81 162 ARG A C 1
ATOM 1318 O O . ARG A 1 162 ? 21.251 12.706 -27.733 1.00 81.81 162 ARG A O 1
ATOM 1325 N N . ASN A 1 163 ? 23.070 12.048 -28.894 1.00 83.81 163 ASN A N 1
ATOM 1326 C CA . ASN A 1 163 ? 22.357 11.132 -29.784 1.00 83.81 163 ASN A CA 1
ATOM 1327 C C . ASN A 1 163 ? 21.958 9.834 -29.068 1.00 83.81 163 ASN A C 1
ATOM 1329 O O . ASN A 1 163 ? 20.789 9.460 -29.156 1.00 83.81 163 ASN A O 1
ATOM 1333 N N . ASP A 1 164 ? 22.817 9.254 -28.220 1.00 83.00 164 ASP A N 1
ATOM 1334 C CA . ASP A 1 164 ? 22.437 8.099 -27.382 1.00 83.00 164 ASP A CA 1
ATOM 1335 C C . ASP A 1 164 ? 21.209 8.417 -26.511 1.00 83.00 164 ASP A C 1
ATOM 1337 O O . ASP A 1 164 ? 20.227 7.672 -26.465 1.00 83.00 164 ASP A O 1
ATOM 1341 N N . ALA A 1 165 ? 21.202 9.595 -25.879 1.00 82.00 165 ALA A N 1
ATOM 1342 C CA . ALA A 1 165 ? 20.076 10.045 -25.065 1.00 82.00 165 ALA A CA 1
ATOM 1343 C C . ALA A 1 165 ? 18.788 10.309 -25.874 1.00 82.00 165 ALA A C 1
ATOM 1345 O O . ALA A 1 165 ? 17.693 10.302 -25.304 1.00 82.00 165 ALA A O 1
ATOM 1346 N N . ARG A 1 166 ? 18.887 10.578 -27.185 1.00 82.00 166 ARG A N 1
ATOM 1347 C CA . ARG A 1 166 ? 17.735 10.753 -28.090 1.00 82.00 166 ARG A CA 1
ATOM 1348 C C . ARG A 1 166 ? 17.191 9.417 -28.566 1.00 82.00 166 ARG A C 1
ATOM 1350 O O . ARG A 1 166 ? 15.967 9.266 -28.579 1.00 82.00 166 ARG A O 1
ATOM 1357 N N . GLN A 1 167 ? 18.064 8.457 -28.854 1.00 83.31 167 GLN A N 1
ATOM 1358 C CA . GLN A 1 167 ? 17.677 7.094 -29.205 1.00 83.31 167 GLN A CA 1
ATOM 1359 C C . GLN A 1 167 ? 16.925 6.408 -28.059 1.00 83.31 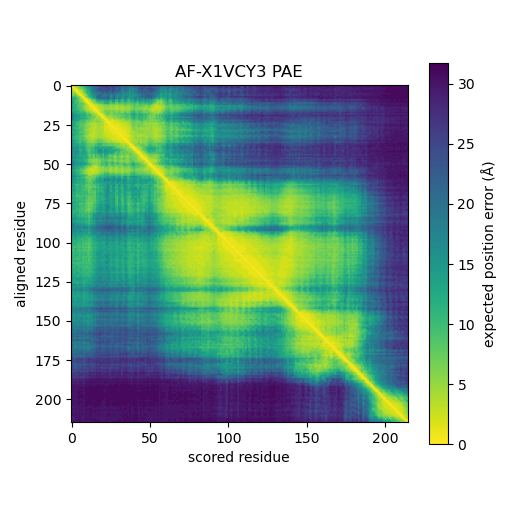167 GLN A C 1
ATOM 1361 O O . GLN A 1 167 ? 15.892 5.788 -28.304 1.00 83.31 167 GLN A O 1
ATOM 1366 N N . GLU A 1 168 ? 17.324 6.626 -26.800 1.00 80.25 168 GLU A N 1
ATOM 1367 C CA . GLU A 1 168 ? 16.556 6.154 -25.633 1.00 80.25 168 GLU A CA 1
ATOM 1368 C C . GLU A 1 168 ? 15.109 6.680 -25.581 1.00 80.25 168 GLU A C 1
ATOM 1370 O O . GLU A 1 168 ? 14.233 6.061 -24.978 1.00 80.25 168 GLU A O 1
ATOM 1375 N N . ILE A 1 169 ? 14.853 7.853 -26.165 1.00 79.62 169 ILE A N 1
ATOM 1376 C CA . ILE A 1 169 ? 13.528 8.489 -26.215 1.00 79.62 169 ILE A CA 1
ATOM 1377 C C . ILE A 1 169 ? 12.817 8.155 -27.542 1.00 79.62 169 ILE A C 1
ATOM 1379 O O . ILE A 1 169 ? 11.669 8.547 -27.742 1.00 79.62 169 ILE A O 1
ATOM 1383 N N . GLY A 1 170 ? 13.478 7.438 -28.457 1.00 79.31 170 GLY A N 1
ATOM 1384 C CA . GLY A 1 170 ? 12.967 7.145 -29.795 1.00 79.31 170 GLY A CA 1
ATOM 1385 C C . GLY A 1 170 ? 12.914 8.372 -30.711 1.00 79.31 170 GLY A C 1
ATOM 1386 O O . GLY A 1 170 ? 12.040 8.456 -31.571 1.00 79.31 170 GLY A O 1
ATOM 1387 N N . LYS A 1 171 ? 13.794 9.359 -30.503 1.00 82.81 171 LYS A N 1
ATOM 1388 C CA . LYS A 1 171 ? 13.941 10.526 -31.389 1.00 82.81 171 LYS A CA 1
ATOM 1389 C C . LYS A 1 171 ? 15.081 10.311 -32.378 1.00 82.81 171 LYS A C 1
ATOM 1391 O O . LYS A 1 171 ? 16.074 9.688 -32.033 1.00 82.81 171 LYS A O 1
ATOM 1396 N N . GLU A 1 172 ? 14.951 10.908 -33.560 1.00 82.12 172 GLU A N 1
ATOM 1397 C CA . GLU A 1 172 ? 16.002 10.916 -34.584 1.00 82.12 172 GLU A CA 1
ATOM 1398 C C . GLU A 1 172 ? 17.269 11.639 -34.104 1.00 82.12 172 GLU A C 1
ATOM 1400 O O . GLU A 1 172 ? 17.193 12.621 -33.339 1.00 82.12 172 GLU A O 1
ATOM 1405 N N . ASP A 1 173 ? 18.407 11.146 -34.590 1.00 86.00 173 ASP A N 1
ATOM 1406 C CA . ASP A 1 173 ? 19.747 11.669 -34.335 1.00 86.00 173 ASP A CA 1
ATOM 1407 C C . ASP A 1 173 ? 19.916 13.068 -34.940 1.00 86.00 173 ASP A C 1
ATOM 1409 O O . ASP A 1 173 ? 19.243 13.452 -35.899 1.00 86.00 173 ASP A O 1
ATOM 1413 N N . VAL A 1 174 ? 20.804 13.866 -34.350 1.00 82.50 174 VAL A N 1
ATOM 1414 C CA . VAL A 1 174 ? 21.111 15.221 -34.820 1.00 82.50 174 VAL A CA 1
ATOM 1415 C C . VAL A 1 174 ? 22.591 15.311 -35.159 1.00 82.50 174 VAL A C 1
ATOM 1417 O O . VAL A 1 174 ? 23.440 14.800 -34.424 1.00 82.50 174 VAL A O 1
ATOM 1420 N N . GLU A 1 175 ? 22.906 15.989 -36.264 1.00 71.69 175 GLU A N 1
ATOM 1421 C CA . GLU A 1 175 ? 24.288 16.248 -36.669 1.00 71.69 175 GLU A CA 1
ATOM 1422 C C . GLU A 1 175 ? 25.048 16.981 -35.550 1.00 71.69 175 GLU A C 1
ATOM 1424 O O . GLU A 1 175 ? 24.607 18.016 -35.045 1.00 71.69 175 GLU A O 1
ATOM 1429 N N . GLY A 1 176 ? 26.184 16.413 -35.133 1.00 75.19 176 GLY A N 1
ATOM 1430 C CA . GLY A 1 176 ? 26.994 16.924 -34.020 1.00 75.19 176 GLY A CA 1
ATOM 1431 C C . GLY A 1 176 ? 26.575 16.441 -32.625 1.00 75.19 176 GLY A C 1
ATOM 1432 O O . GLY A 1 176 ? 27.105 16.935 -31.634 1.00 75.19 176 GLY A O 1
ATOM 1433 N N . GLY A 1 177 ? 25.641 15.491 -32.520 1.00 72.88 177 GLY A N 1
ATOM 1434 C CA . GLY A 1 177 ? 25.199 14.916 -31.244 1.00 72.88 177 GLY A CA 1
ATOM 1435 C C . GLY A 1 177 ? 26.065 13.779 -30.681 1.00 72.88 177 GLY A C 1
ATOM 1436 O O . GLY A 1 177 ? 25.808 13.358 -29.554 1.00 72.88 177 GLY A O 1
ATOM 1437 N N . ASP A 1 178 ? 27.077 13.313 -31.422 1.00 74.88 178 ASP A N 1
ATOM 1438 C CA . ASP A 1 178 ? 27.959 12.191 -31.034 1.00 74.88 178 ASP A CA 1
ATOM 1439 C C . ASP A 1 178 ? 29.217 12.636 -30.268 1.00 74.88 178 ASP A C 1
ATOM 1441 O O . ASP A 1 178 ? 29.996 11.813 -29.787 1.00 74.88 178 ASP A O 1
ATOM 1445 N N . THR A 1 179 ? 29.438 13.945 -30.147 1.00 73.81 179 THR A N 1
ATOM 1446 C CA . THR A 1 179 ? 30.605 14.505 -29.458 1.00 73.81 179 THR A CA 1
ATOM 1447 C C . THR A 1 179 ? 30.255 14.819 -28.007 1.00 73.81 179 THR A C 1
ATOM 1449 O O . THR A 1 179 ? 29.270 15.505 -27.742 1.00 73.81 179 THR A O 1
ATOM 1452 N N . LEU A 1 180 ? 31.078 14.353 -27.062 1.00 74.56 180 LEU A N 1
ATOM 1453 C CA . LEU A 1 180 ? 30.965 14.726 -25.650 1.00 74.56 180 LEU A CA 1
ATOM 1454 C C . LEU A 1 180 ? 31.529 16.135 -25.437 1.00 74.56 180 LEU A C 1
ATOM 1456 O O . LEU A 1 180 ? 32.671 16.418 -25.802 1.00 74.56 180 LEU A O 1
ATOM 1460 N N . TYR A 1 181 ? 30.732 17.008 -24.829 1.00 72.19 181 TYR A N 1
ATOM 1461 C CA . TYR A 1 181 ? 31.128 18.376 -24.514 1.00 72.19 181 TYR A CA 1
ATOM 1462 C C . TYR A 1 181 ? 31.484 18.500 -23.033 1.00 72.19 181 TYR A C 1
ATOM 1464 O O . TYR A 1 181 ? 30.701 18.147 -22.157 1.00 72.19 181 TYR A O 1
ATOM 1472 N N . ILE A 1 182 ? 32.659 19.055 -22.744 1.00 70.94 182 ILE A N 1
ATOM 1473 C CA . ILE A 1 182 ? 33.068 19.404 -21.380 1.00 70.94 182 ILE A CA 1
ATOM 1474 C C . ILE A 1 182 ? 32.682 20.870 -21.130 1.00 70.94 182 ILE A C 1
ATOM 1476 O O . ILE A 1 182 ? 32.868 21.716 -22.007 1.00 70.94 182 ILE A O 1
ATOM 1480 N N . ASP A 1 183 ? 32.136 21.189 -19.950 1.00 69.56 183 ASP A N 1
ATOM 1481 C CA . ASP A 1 183 ? 31.857 22.582 -19.560 1.00 69.56 183 ASP A CA 1
ATOM 1482 C C . ASP A 1 183 ? 33.173 23.381 -19.538 1.00 69.56 183 ASP A C 1
ATOM 1484 O O . ASP A 1 183 ? 34.140 22.989 -18.882 1.00 69.56 183 ASP A O 1
ATOM 1488 N N . SER A 1 184 ? 33.203 24.526 -20.224 1.00 70.12 184 SER A N 1
ATOM 1489 C CA . SER A 1 184 ? 34.369 25.413 -20.320 1.00 70.12 184 SER A CA 1
ATOM 1490 C C . SER A 1 184 ? 34.851 25.964 -18.972 1.00 70.12 184 SER A C 1
ATOM 1492 O O . SER A 1 184 ? 35.954 26.500 -18.886 1.00 70.12 184 SER A O 1
ATOM 1494 N N . ARG A 1 185 ? 34.058 25.823 -17.903 1.00 71.12 185 ARG A N 1
ATOM 1495 C CA . ARG A 1 185 ? 34.431 26.195 -16.529 1.00 71.12 185 ARG A CA 1
ATOM 1496 C C . ARG A 1 185 ? 35.224 25.118 -15.779 1.00 71.12 185 ARG A C 1
ATOM 1498 O O . ARG A 1 185 ? 35.766 25.418 -14.720 1.00 71.12 185 ARG A O 1
ATOM 1505 N N . LEU A 1 186 ? 35.299 23.885 -16.287 1.00 63.47 186 LEU A N 1
ATOM 1506 C CA . LEU A 1 186 ? 35.997 22.752 -15.656 1.00 63.47 186 LEU A CA 1
ATOM 1507 C C . LEU A 1 186 ? 37.466 22.640 -16.108 1.00 63.47 186 LEU A C 1
ATOM 1509 O O . LEU A 1 186 ? 37.960 21.547 -16.376 1.00 63.47 186 LEU A O 1
ATOM 1513 N N . ILE A 1 187 ? 38.181 23.764 -16.186 1.00 66.19 187 ILE A N 1
ATOM 1514 C CA . ILE A 1 187 ? 39.631 23.754 -16.420 1.00 66.19 187 ILE A CA 1
ATOM 1515 C C . ILE A 1 187 ? 40.321 23.482 -15.073 1.00 66.19 187 ILE A C 1
ATOM 1517 O O . ILE A 1 187 ? 40.073 24.217 -14.110 1.00 66.19 187 ILE A O 1
ATOM 1521 N N . PRO A 1 188 ? 41.164 22.440 -14.950 1.00 53.38 188 PRO A N 1
ATOM 1522 C CA . PRO A 1 188 ? 41.875 22.161 -13.709 1.00 53.38 188 PRO A CA 1
ATOM 1523 C C . PRO A 1 188 ? 42.789 23.338 -13.344 1.00 53.38 188 PRO A C 1
ATOM 1525 O O . PRO A 1 188 ? 43.598 23.800 -14.155 1.00 53.38 188 PRO A O 1
ATOM 1528 N N . LEU A 1 189 ? 42.653 23.825 -12.107 1.00 47.91 189 LEU A N 1
ATOM 1529 C CA . LEU A 1 189 ? 43.423 24.955 -11.596 1.00 47.91 189 LEU A CA 1
ATOM 1530 C C . LEU A 1 189 ? 44.912 24.574 -11.542 1.00 47.91 189 LEU A C 1
ATOM 1532 O O . LEU A 1 189 ? 45.320 23.774 -10.702 1.00 47.91 189 LEU A O 1
ATOM 1536 N N . GLY A 1 190 ? 45.700 25.128 -12.465 1.00 56.41 190 GLY A N 1
ATOM 1537 C CA . GLY A 1 190 ? 47.126 24.820 -12.636 1.00 56.41 190 GLY A CA 1
ATOM 1538 C C . GLY A 1 190 ? 47.572 24.632 -14.089 1.00 56.41 190 GLY A C 1
ATOM 1539 O O . GLY A 1 190 ? 48.769 24.571 -14.338 1.00 56.41 190 GLY A O 1
ATOM 1540 N N . THR A 1 191 ? 46.643 24.579 -15.047 1.00 58.94 191 THR A N 1
ATOM 1541 C CA . THR A 1 191 ? 46.971 24.618 -16.480 1.00 58.94 191 THR A CA 1
ATOM 1542 C C . THR A 1 191 ? 46.847 26.055 -16.991 1.00 58.94 191 THR A C 1
ATOM 1544 O O . THR A 1 191 ? 45.750 26.597 -17.109 1.00 58.94 191 THR A O 1
ATOM 1547 N N . THR A 1 192 ? 47.976 26.724 -17.227 1.00 48.84 192 THR A N 1
ATOM 1548 C CA . THR A 1 192 ? 48.001 27.969 -18.008 1.00 48.84 192 THR A CA 1
ATOM 1549 C C . THR A 1 192 ? 47.813 27.616 -19.487 1.00 48.84 192 THR A C 1
ATOM 1551 O O . THR A 1 192 ? 48.569 26.793 -20.005 1.00 48.84 192 THR A O 1
ATOM 1554 N N . PRO A 1 193 ? 46.814 28.190 -20.177 1.00 54.62 193 PRO A N 1
ATOM 1555 C CA . PRO A 1 193 ? 46.451 27.823 -21.543 1.00 54.62 193 PRO A CA 1
ATOM 1556 C C . PRO A 1 193 ? 47.348 28.529 -22.569 1.00 54.62 193 PRO A C 1
ATOM 1558 O O . PRO A 1 193 ? 46.853 29.284 -23.401 1.00 54.62 193 PRO A O 1
ATOM 1561 N N . GLU A 1 194 ? 48.663 28.331 -22.494 1.00 48.72 194 GLU A N 1
ATOM 1562 C CA . GLU A 1 194 ? 49.598 29.010 -23.405 1.00 48.72 194 GLU A CA 1
ATOM 1563 C C . GLU A 1 194 ? 50.373 28.060 -24.326 1.00 48.72 194 GLU A C 1
ATOM 1565 O O . GLU A 1 194 ? 50.797 28.501 -25.386 1.00 48.72 194 GLU A O 1
ATOM 1570 N N . GLU A 1 195 ? 50.471 26.757 -24.035 1.00 45.22 195 GLU A N 1
ATOM 1571 C CA . GLU A 1 195 ? 51.337 25.871 -24.840 1.00 45.22 195 GLU A CA 1
ATOM 1572 C C . GLU A 1 195 ? 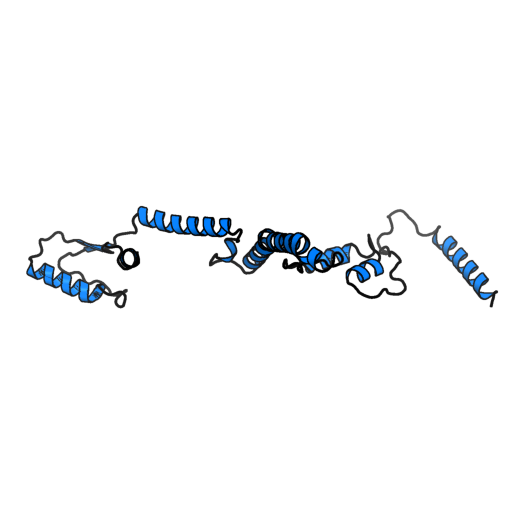50.596 24.892 -25.774 1.00 45.22 195 GLU A C 1
ATOM 1574 O O . GLU A 1 195 ? 51.153 24.498 -26.792 1.00 45.22 195 GLU A O 1
ATOM 1579 N N . GLU A 1 196 ? 49.322 24.553 -25.536 1.00 48.31 196 GLU A N 1
ATOM 1580 C CA . GLU A 1 196 ? 48.626 23.540 -26.364 1.00 48.31 196 GLU A CA 1
ATOM 1581 C C . GLU A 1 196 ? 47.672 24.122 -27.430 1.00 48.31 196 GLU A C 1
ATOM 1583 O O . GLU A 1 196 ? 47.284 23.428 -28.371 1.00 48.31 196 GLU A O 1
ATOM 1588 N N . VAL A 1 197 ? 47.301 25.406 -27.343 1.00 51.09 197 VAL A N 1
ATOM 1589 C CA . VAL A 1 197 ? 46.312 26.014 -28.261 1.00 51.09 197 VAL A CA 1
ATOM 1590 C C . VAL A 1 197 ? 46.930 26.389 -29.618 1.00 51.09 197 VAL A C 1
ATOM 1592 O O . VAL A 1 197 ? 46.265 26.278 -30.653 1.00 51.09 197 VAL A O 1
ATOM 1595 N N . GLU A 1 198 ? 48.211 26.772 -29.656 1.00 46.19 198 GLU A N 1
ATOM 1596 C CA . GLU A 1 198 ? 48.908 27.088 -30.914 1.00 46.19 198 GLU A CA 1
ATOM 1597 C C . GLU A 1 198 ? 49.170 25.841 -31.767 1.00 46.19 198 GLU A C 1
ATOM 1599 O O . GLU A 1 198 ? 49.019 25.884 -32.992 1.00 46.19 198 GLU A O 1
ATOM 1604 N N . GLU A 1 199 ? 49.480 24.704 -31.140 1.00 45.53 199 GLU A N 1
ATOM 1605 C CA . GLU A 1 199 ? 49.841 23.484 -31.865 1.00 45.53 199 GLU A CA 1
ATOM 1606 C C . GLU A 1 199 ? 48.632 22.839 -32.567 1.00 45.53 199 GLU A C 1
ATOM 1608 O O . GLU A 1 199 ? 48.741 22.311 -33.679 1.00 45.53 199 GLU A O 1
ATOM 1613 N N . VAL A 1 200 ? 47.450 22.926 -31.949 1.00 55.72 200 VAL A N 1
ATOM 1614 C CA . VAL A 1 200 ? 46.195 22.408 -32.517 1.00 55.72 200 VAL A CA 1
ATOM 1615 C C . VAL A 1 200 ? 45.653 23.348 -33.601 1.00 55.72 200 VAL A C 1
ATOM 1617 O O . VAL A 1 200 ? 45.210 22.884 -34.652 1.00 55.72 200 VAL A O 1
ATOM 1620 N N . SER A 1 201 ? 45.759 24.667 -33.403 1.00 48.97 201 SER A N 1
ATOM 1621 C CA . SER A 1 201 ? 45.393 25.679 -34.407 1.00 48.97 201 SER A CA 1
ATOM 1622 C C . SER A 1 201 ? 46.241 25.563 -35.684 1.00 48.97 201 SER A C 1
ATOM 1624 O O . SER A 1 201 ? 45.702 25.581 -36.796 1.00 48.97 201 SER A O 1
ATOM 1626 N N . GLY A 1 202 ? 47.555 25.348 -35.539 1.00 57.31 202 GLY A N 1
ATOM 1627 C CA . GLY A 1 202 ? 48.472 25.139 -36.663 1.00 57.31 202 GLY A CA 1
ATOM 1628 C C . GLY A 1 202 ? 48.138 23.894 -37.489 1.00 57.31 202 GLY A C 1
ATOM 1629 O O . GLY A 1 202 ? 48.024 23.979 -38.714 1.00 57.31 202 GLY A O 1
ATOM 1630 N N . LYS A 1 203 ? 47.877 22.758 -36.824 1.00 58.91 203 LYS A N 1
ATOM 1631 C CA . LYS A 1 203 ? 47.500 21.494 -37.488 1.00 58.91 203 LYS A CA 1
ATOM 1632 C C . LYS A 1 203 ? 46.159 21.592 -38.225 1.00 58.91 203 LYS A C 1
ATOM 1634 O O . LYS A 1 203 ? 46.009 21.034 -39.312 1.00 58.91 203 LYS A O 1
ATOM 1639 N N . ILE A 1 204 ? 45.192 22.338 -37.683 1.00 61.53 204 ILE A N 1
ATOM 1640 C CA . ILE A 1 204 ? 43.899 22.580 -38.344 1.00 61.53 204 ILE A CA 1
ATOM 1641 C C . ILE A 1 204 ? 44.072 23.479 -39.579 1.00 61.53 204 ILE A C 1
ATOM 1643 O O . ILE A 1 204 ? 43.487 23.199 -40.625 1.00 61.53 204 ILE A O 1
ATOM 1647 N N . ALA A 1 205 ? 44.898 24.527 -39.499 1.00 62.75 205 ALA A N 1
ATOM 1648 C CA . ALA A 1 205 ? 45.152 25.424 -40.628 1.00 62.75 205 ALA A CA 1
ATOM 1649 C C . ALA A 1 205 ? 45.859 24.723 -41.804 1.00 62.75 205 ALA A C 1
ATOM 1651 O O . ALA A 1 205 ? 45.588 25.037 -42.967 1.00 62.75 205 ALA A O 1
ATOM 1652 N N . GLU A 1 206 ? 46.737 23.761 -41.516 1.00 59.91 206 GLU A N 1
ATOM 1653 C CA . GLU A 1 206 ? 47.450 22.977 -42.527 1.00 59.91 206 GLU A CA 1
ATOM 1654 C C . GLU A 1 206 ? 46.520 21.977 -43.237 1.00 59.91 206 GLU A C 1
ATOM 1656 O O . GLU A 1 206 ? 46.444 21.974 -44.467 1.00 59.91 206 GLU A O 1
ATOM 1661 N N . LEU A 1 207 ? 45.686 21.252 -42.481 1.00 62.75 207 LEU A N 1
ATOM 1662 C CA . LEU A 1 207 ? 44.666 20.342 -43.026 1.00 62.75 207 LEU A CA 1
ATOM 1663 C C . LEU A 1 207 ? 43.602 21.057 -43.876 1.00 62.75 207 LEU A C 1
ATOM 1665 O O 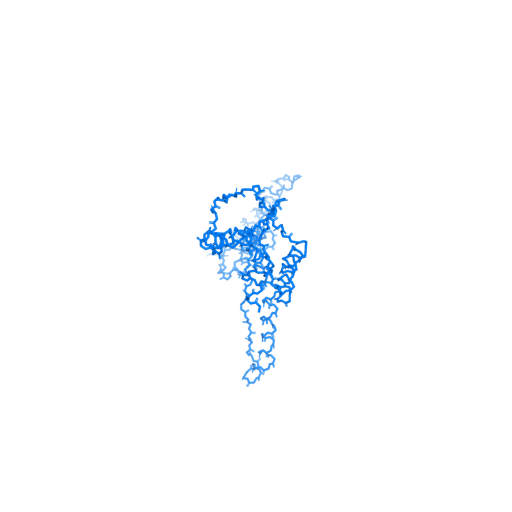. LEU A 1 207 ? 43.092 20.501 -44.854 1.00 62.75 207 LEU A O 1
ATOM 1669 N N . VAL A 1 208 ? 43.253 22.298 -43.522 1.00 66.00 208 VAL A N 1
ATOM 1670 C CA . VAL A 1 208 ? 42.313 23.121 -44.297 1.00 66.00 208 VAL A CA 1
ATOM 1671 C C . VAL A 1 208 ? 42.945 23.598 -45.611 1.00 66.00 208 VAL A C 1
ATOM 1673 O O . VAL A 1 208 ? 42.274 23.563 -46.643 1.00 66.00 208 VAL A O 1
ATOM 1676 N N . LYS A 1 209 ? 44.232 23.979 -45.617 1.00 63.00 209 LYS A N 1
ATOM 1677 C CA . LYS A 1 209 ? 44.959 24.350 -46.847 1.00 63.00 209 LYS A CA 1
ATOM 1678 C C . LYS A 1 209 ? 45.131 23.169 -47.799 1.00 63.00 209 LYS A C 1
ATOM 1680 O O . LYS A 1 209 ? 44.928 23.327 -49.000 1.00 63.00 209 LYS A O 1
ATOM 1685 N N . GLU A 1 210 ? 45.442 21.989 -47.274 1.00 63.47 210 GLU A N 1
ATOM 1686 C CA . GLU A 1 210 ? 45.647 20.784 -48.081 1.00 63.47 210 GLU A CA 1
ATOM 1687 C C . GLU A 1 210 ? 44.351 20.336 -48.781 1.00 63.47 210 GLU A C 1
ATOM 1689 O O . GLU A 1 210 ? 44.358 20.000 -49.965 1.00 63.47 210 GLU A O 1
ATOM 1694 N N . LYS A 1 211 ? 43.198 20.451 -48.103 1.00 59.00 211 LYS A N 1
ATOM 1695 C CA . LYS A 1 211 ? 41.878 20.192 -48.708 1.00 59.00 211 LYS A CA 1
ATOM 1696 C C . LYS A 1 211 ? 41.407 21.267 -49.694 1.00 59.00 211 LYS A C 1
ATOM 1698 O O . LYS A 1 211 ? 40.570 20.963 -50.542 1.00 59.00 211 LYS A O 1
ATOM 1703 N N . LEU A 1 212 ? 41.904 22.502 -49.592 1.00 55.22 212 LEU A N 1
ATOM 1704 C CA . LEU A 1 212 ? 41.565 23.604 -50.506 1.00 55.22 212 LEU A CA 1
ATOM 1705 C C . LEU A 1 212 ? 42.416 23.611 -51.787 1.00 55.22 212 LEU A C 1
ATOM 1707 O O . LEU A 1 212 ? 41.924 24.072 -52.809 1.00 55.22 212 LEU A O 1
ATOM 1711 N N . CYS A 1 213 ? 43.638 23.069 -51.763 1.00 50.59 213 CYS A N 1
ATOM 1712 C CA . CYS A 1 213 ? 44.518 22.961 -52.940 1.00 50.59 213 CYS A CA 1
ATOM 1713 C C . CYS A 1 213 ? 44.236 21.740 -53.845 1.00 50.59 213 CYS A C 1
ATOM 1715 O O . CYS A 1 213 ? 44.859 21.605 -54.895 1.00 50.59 213 CYS A O 1
ATOM 1717 N N . LEU A 1 214 ? 43.323 20.848 -53.444 1.00 49.59 214 LEU A N 1
ATOM 1718 C CA . LEU A 1 214 ? 42.919 19.640 -54.184 1.00 49.59 214 LEU A CA 1
ATOM 1719 C C . LEU A 1 214 ? 41.540 19.770 -54.872 1.00 49.59 214 LEU A C 1
ATOM 1721 O O . LEU A 1 214 ? 40.958 18.767 -55.288 1.00 49.59 214 LEU A O 1
ATOM 1725 N N . LYS A 1 215 ? 41.021 20.994 -55.010 1.00 42.00 215 LYS A N 1
ATOM 1726 C CA . LYS A 1 215 ? 39.869 21.353 -55.854 1.00 42.00 215 LYS A CA 1
ATOM 1727 C C . LYS A 1 215 ? 40.297 22.355 -56.915 1.00 42.00 215 LYS A C 1
ATOM 1729 O O . LYS A 1 215 ? 39.692 22.302 -58.007 1.00 42.00 215 LYS A O 1
#

Secondary structure (DSSP, 8-state):
-HHHHHSTTS-SEEEE-SS---HHHHHHHHHHHHHHHSSGGGTT------TT-EEEE-PPPHHHHHHHHHHHHHHHHHHHHTT--GGGG-TT--HHHHHHHHHHHIIIIIHHHHHHHHHHIIIIIGGGT-TT----PPP-SPP-HHHHHHHHHHHBTTTB-HHHHHHTTTPPP-TTTTSPPPPTT---TT--TTSSHHHHHHHHHHHHHHHHTT-

Mean predicted aligned error: 16.31 Å

Nearest PDB structures (foldseek):
  8qem-assembly1_Q  TM=3.966E-01  e=3.800E-07  Staphylococcus phage 812
  8hqo-assembly1_D  TM=4.679E-01  e=2.536E-06  Escherichia phage DT57C
  9imv-assembly1_L  TM=5.020E-01  e=8.435E-06  Escherichia phage T5
  8qem-assembly1_R  TM=3.775E-01  e=7.622E-07  Staphylococcus phage 812
  8qem-assembly1_W  TM=3.692E-01  e=7.154E-07  Staphylococcus phage 812

Organism: NCBI:txid412755

Foldseek 3Di:
DVVCPVCVPDDQWDWDAPDDDDPVRVVVCVVVCCVQPVDPVNPPDDDDDPRRIDIDGDPDDPVVVVVVVVVVVVVVVVCVVQVQAPLCVDPPRDPVSNLVSVLSCLVPHVQVVQVVVQCCCLVPPDVVPDPPDGDHDDRPRDDPPVVVVVCLVVCDLPPDFQQRSCVVVVHDGDPPRRDRDDPPVPDPPPDDPDPPPVVVVVVVVVVVVVVVVVD

Solvent-accessible surface area (backbone atoms only — not comparable to full-atom values): 13199 Å² total; per-residue (Å²): 113,72,70,58,71,72,52,58,92,52,72,69,46,47,81,45,57,95,67,90,71,53,74,69,57,48,53,48,52,54,49,54,46,46,72,57,60,65,44,84,92,38,71,90,68,86,85,84,65,68,90,73,43,40,82,44,70,54,72,84,49,73,68,56,56,52,51,58,52,48,54,51,52,54,53,51,55,54,30,53,75,69,51,42,53,66,54,65,76,43,93,83,54,50,68,72,53,34,54,52,31,52,47,50,27,32,54,72,40,47,48,57,53,52,52,54,49,30,51,48,41,49,69,68,51,33,64,78,78,40,82,87,58,79,65,77,80,78,81,82,49,83,74,62,62,65,60,55,48,50,54,45,66,67,32,46,43,72,80,39,29,54,28,58,61,27,52,78,72,74,42,81,75,53,97,80,22,81,58,70,56,77,66,89,82,75,65,66,93,85,69,77,92,73,75,65,62,62,60,54,52,51,55,50,54,50,57,52,49,59,64,61,75,75,114

Radius of gyration: 39.62 Å; Cα contacts (8 Å, |Δi|>4): 124; chains: 1; bounding box: 100×53×102 Å

pLDDT: mean 76.28, std 14.17, range [34.09, 95.69]

Sequence (215 aa):
ENALFSNMARPDGVLETDESLGDVEFKRVKREWNQVYGHVKKSGKTALLEKGLKYKPIALSPRELSYLAGRKVTKEEICNAYGQSLALYDKDANRANADNATYIFMRDTISPRHRRQEQKINEQLLPRYDERLFCAFESCVPEDKEFKHKVRIESVDKIITRNDARQEIGKEDVEGGDTLYIDSRLIPLGTTPEEEVEEVSGKIAELVKEKLCLK

InterPro domains:
  IPR006944 Bacteriophage/Gene transfer agent portal protein [PF04860] (2-168)